Protein AF-A0AAV4MKC8-F1 (afdb_monomer)

Mean predicted aligned error: 5.26 Å

Nearest PDB structures (foldseek):
  7rkc-assembly1_A  TM=5.104E-01  e=4.242E-01  synthetic construct
  8x2k-assembly1_A  TM=6.282E-01  e=1.217E+00  Homo sapiens
  8u8f-assembly1_R  TM=6.224E-01  e=1.702E+00  Homo sapiens
  8tf5-assembly1_A  TM=6.211E-01  e=3.172E+00  Homo sapiens

Solvent-accessible surface area (backbone atoms only — not comparable to full-atom values): 10607 Å² total; per-residue (Å²): 131,66,69,85,80,56,76,52,89,86,64,87,67,53,71,76,67,74,25,55,77,66,55,34,60,55,47,77,79,53,90,41,72,47,47,63,61,29,48,72,23,37,52,55,32,56,50,45,70,69,46,46,77,82,71,48,60,62,89,76,43,98,54,64,62,51,45,57,28,45,50,45,23,61,41,34,32,23,49,22,40,22,53,22,55,48,47,50,46,34,66,80,38,68,69,52,31,52,51,32,50,34,43,20,52,48,11,48,44,38,22,57,38,36,38,42,47,51,50,50,52,62,50,33,66,58,45,58,71,69,59,36,52,50,53,52,52,53,49,52,53,44,41,57,53,19,46,58,44,35,61,71,39,92,45,74,65,51,35,54,56,36,47,43,65,59,51,52,51,50,52,49,44,54,54,38,40,76,38,88,85,24,48,56,64,80,65,64,61,57,68,66,74,77,112

Foldseek 3Di:
DDPLQPPDVPDDDFDDAADALVVLVVPCVDGGPLNVQLCVLVVQLVVLVVCLVVPFPCPPDPDNCLSVLVSLLRNQLSVLSNQLSSCLSHNVPDVVNLVSVLSNLVSNLSNLQSVLLSLLLVLQVQPDPVVSVVLSVVLVVLSVQLSVQLSPPPDPVSNVVSSVVSVVSSVVSVVCCVDPNSRPDPCVVVVVVVD

Radius of gyration: 20.28 Å; Cα contacts (8 Å, |Δi|>4): 197; chains: 1; bounding box: 47×36×57 Å

Sequence (195 aa):
MPKHLQFNPFVYTGYRPQMNSWECIMSLTYFHNETLNILTHGLPLLYAIWKLPGLLPWDEMPLPILPYFHAAATVCPWLGSSIYHLFMNHYSGVKTYERLLQWDVAGVWVTQSCGGFSSIFVGTMCLSWPLRYLLLLIYISFAAKALHAAVYAAGPWERRISFAAMFIMRLFILCLRYTPYGGGHPETRVYLQEI

Structure (mmCIF, N/CA/C/O backbone):
data_AF-A0AAV4MKC8-F1
#
_entry.id   AF-A0AAV4MKC8-F1
#
loop_
_atom_site.group_PDB
_atom_site.id
_atom_site.type_symbol
_atom_site.label_atom_id
_atom_site.label_alt_id
_atom_site.label_comp_id
_atom_site.label_asym_id
_atom_site.label_entity_id
_atom_site.label_seq_id
_atom_site.pdbx_PDB_ins_code
_atom_site.Cartn_x
_atom_site.Cartn_y
_atom_site.Cartn_z
_atom_site.occupancy
_atom_site.B_iso_or_equiv
_atom_site.auth_seq_id
_atom_site.auth_comp_id
_atom_site.auth_asym_id
_atom_site.auth_atom_id
_atom_site.pdbx_PDB_model_num
ATOM 1 N N . MET A 1 1 ? -18.311 5.905 21.143 1.00 87.50 1 MET A N 1
ATOM 2 C CA . MET A 1 1 ? -17.007 5.525 20.556 1.00 87.50 1 MET A CA 1
ATOM 3 C C . MET A 1 1 ? -16.039 6.698 20.591 1.00 87.50 1 MET A C 1
ATOM 5 O O . MET A 1 1 ? -16.503 7.833 20.526 1.00 87.50 1 MET A O 1
ATOM 9 N N . PRO A 1 2 ? -14.720 6.468 20.697 1.00 92.12 2 PRO A N 1
ATOM 10 C CA . PRO A 1 2 ? -13.713 7.515 20.515 1.00 92.12 2 PRO A CA 1
ATOM 11 C C . PRO A 1 2 ? -13.803 8.174 19.129 1.00 92.12 2 PRO A C 1
ATOM 13 O O . PRO A 1 2 ? -14.102 7.502 18.142 1.00 92.12 2 PRO A O 1
ATOM 16 N N . LYS A 1 3 ? -13.534 9.486 19.033 1.00 92.62 3 LYS A N 1
ATOM 17 C CA . LYS A 1 3 ? -13.634 10.239 17.763 1.00 92.62 3 LYS A CA 1
ATOM 18 C C . LYS A 1 3 ? -12.678 9.724 16.679 1.00 92.62 3 LYS A C 1
ATOM 20 O O . LYS A 1 3 ? -13.068 9.655 15.525 1.00 92.62 3 LYS A O 1
ATOM 25 N N . HIS A 1 4 ? -11.466 9.308 17.051 1.00 92.12 4 HIS A N 1
ATOM 26 C CA . HIS A 1 4 ? -10.458 8.821 16.099 1.00 92.12 4 HIS A CA 1
ATOM 27 C C . HIS A 1 4 ? -10.838 7.497 15.411 1.00 92.12 4 HIS A C 1
ATOM 29 O O . HIS A 1 4 ? -10.321 7.210 14.340 1.00 92.12 4 HIS A O 1
ATOM 35 N N . LEU A 1 5 ? -11.760 6.715 15.990 1.00 94.62 5 LEU A N 1
ATOM 36 C CA . LEU A 1 5 ? -12.299 5.507 15.354 1.00 94.62 5 LEU A CA 1
ATOM 37 C C . LEU A 1 5 ? -13.485 5.795 14.426 1.00 94.62 5 LEU A C 1
ATOM 39 O O . LEU A 1 5 ? -13.846 4.944 13.625 1.00 94.62 5 LEU A O 1
ATOM 43 N N . GLN A 1 6 ? -14.084 6.984 14.515 1.00 93.75 6 GLN A N 1
ATOM 44 C CA . GLN A 1 6 ? -15.233 7.415 13.710 1.00 93.75 6 GLN A CA 1
ATOM 45 C C . GLN A 1 6 ? -14.771 8.294 12.541 1.00 93.75 6 GLN A C 1
ATOM 47 O O . GLN A 1 6 ? -15.288 9.386 12.316 1.00 93.75 6 GLN A O 1
ATOM 52 N N . PHE A 1 7 ? -13.745 7.844 11.816 1.00 89.69 7 PHE A N 1
ATOM 53 C CA . PHE A 1 7 ? -13.178 8.592 10.689 1.00 89.69 7 PHE A CA 1
ATOM 54 C C . PHE A 1 7 ? -14.115 8.633 9.469 1.00 89.69 7 PHE A C 1
ATOM 56 O O . PHE A 1 7 ? -13.993 9.531 8.638 1.00 89.69 7 PHE A O 1
ATOM 63 N N . ASN A 1 8 ? -15.043 7.677 9.350 1.00 92.00 8 ASN A N 1
ATOM 64 C CA . ASN A 1 8 ? -16.049 7.643 8.294 1.00 92.00 8 ASN A CA 1
ATOM 65 C C . ASN A 1 8 ? -17.417 8.104 8.840 1.00 92.00 8 ASN A C 1
ATOM 67 O O . ASN A 1 8 ? -18.028 7.364 9.616 1.00 92.00 8 ASN A O 1
ATOM 71 N N . PRO A 1 9 ? -17.942 9.273 8.418 1.00 91.75 9 PRO A N 1
ATOM 72 C CA . PRO A 1 9 ? -19.210 9.805 8.925 1.00 91.75 9 PRO A CA 1
ATOM 73 C C . PRO A 1 9 ? -20.440 8.990 8.497 1.00 91.75 9 PRO A C 1
ATOM 75 O O . PRO A 1 9 ? -21.522 9.193 9.041 1.00 91.75 9 PRO A O 1
ATOM 78 N N . PHE A 1 10 ? -20.290 8.078 7.532 1.00 94.88 10 PHE A N 1
ATOM 79 C CA . PHE A 1 10 ? -21.373 7.237 7.019 1.00 94.88 10 PHE A CA 1
ATOM 80 C C . PHE A 1 10 ? -21.510 5.900 7.765 1.00 94.88 10 PHE A C 1
ATOM 82 O O . PHE A 1 10 ? -22.428 5.133 7.484 1.00 94.88 10 PHE A O 1
ATOM 89 N N . VAL A 1 11 ? -20.613 5.600 8.712 1.00 94.81 11 VAL A N 1
ATOM 90 C CA . VAL A 1 11 ? -20.699 4.401 9.556 1.00 94.81 11 VAL A CA 1
ATOM 91 C C . VAL A 1 11 ? -21.297 4.793 10.903 1.00 94.81 11 VAL A C 1
ATOM 93 O O . VAL A 1 11 ? -20.643 5.435 11.726 1.00 94.81 11 VAL A O 1
ATOM 96 N N . TYR A 1 12 ? -22.547 4.392 11.133 1.00 94.31 12 TYR A N 1
ATOM 97 C CA . TYR A 1 12 ? -23.313 4.796 12.317 1.00 94.31 12 TYR A CA 1
ATOM 98 C C . TYR A 1 12 ? -23.213 3.809 13.490 1.00 94.31 12 TYR A C 1
ATOM 100 O O . TYR A 1 12 ? -23.312 4.214 14.646 1.00 94.31 12 TYR A O 1
ATOM 108 N N . THR A 1 13 ? -23.027 2.513 13.221 1.00 95.50 13 THR A N 1
ATOM 109 C CA . THR A 1 13 ? -23.092 1.434 14.225 1.00 95.50 13 THR A CA 1
ATOM 110 C C . THR A 1 13 ? -22.092 0.310 13.916 1.00 95.50 13 THR A C 1
ATOM 112 O O . THR A 1 13 ? -21.338 0.383 12.948 1.00 95.50 13 THR A O 1
ATOM 115 N N . GLY A 1 14 ? -22.042 -0.723 14.767 1.00 95.75 14 GLY A N 1
ATOM 116 C CA . GLY A 1 14 ? -21.198 -1.907 14.548 1.00 95.75 14 GLY A CA 1
ATOM 117 C C . GLY A 1 14 ? -19.721 -1.724 14.903 1.00 95.75 14 GLY A C 1
ATOM 118 O O . GLY A 1 14 ? -18.916 -2.610 14.630 1.00 95.75 14 GLY A O 1
ATOM 119 N N . TYR A 1 15 ? -19.352 -0.593 15.509 1.00 97.25 15 TYR A N 1
ATOM 120 C CA . TYR A 1 15 ? -17.994 -0.353 15.985 1.00 97.25 15 TYR A CA 1
ATOM 121 C C . TYR A 1 15 ? -17.609 -1.308 17.119 1.00 97.25 15 TYR A C 1
ATOM 123 O O . TYR A 1 15 ? -18.397 -1.553 18.035 1.00 97.25 15 TYR A O 1
ATOM 131 N N . ARG A 1 16 ? -16.349 -1.752 17.125 1.00 96.75 16 ARG A N 1
ATOM 132 C CA . ARG A 1 16 ? -15.772 -2.477 18.266 1.00 96.75 16 ARG A CA 1
ATOM 133 C C . ARG A 1 16 ? -15.427 -1.525 19.420 1.00 96.75 16 ARG A C 1
ATOM 135 O O . ARG A 1 16 ? -14.880 -0.449 19.158 1.00 96.75 16 ARG A O 1
ATOM 142 N N . PRO A 1 17 ? -15.708 -1.894 20.686 1.00 95.62 17 PRO A N 1
ATOM 143 C CA . PRO A 1 17 ? -15.267 -1.124 21.847 1.00 95.62 17 PRO A CA 1
ATOM 144 C C . PRO A 1 17 ? -13.738 -1.062 21.924 1.00 95.62 17 PRO A C 1
ATOM 146 O O . PRO A 1 17 ? -13.031 -1.712 21.155 1.00 95.62 17 PRO A O 1
ATOM 149 N N . GLN A 1 18 ? -13.215 -0.264 22.853 1.00 96.94 18 GLN A N 1
ATOM 150 C CA . GLN A 1 18 ? -11.787 -0.308 23.157 1.00 96.94 18 GLN A CA 1
ATOM 151 C C . GLN A 1 18 ? -11.437 -1.683 23.728 1.00 96.94 18 GLN A C 1
ATOM 153 O O . GLN A 1 18 ? -12.111 -2.143 24.645 1.00 96.94 18 GLN A O 1
ATOM 158 N N . MET A 1 19 ? -10.419 -2.322 23.160 1.00 97.31 19 MET A N 1
ATOM 159 C CA . MET A 1 19 ? -10.085 -3.722 23.424 1.00 97.31 19 MET A CA 1
ATOM 160 C C . MET A 1 19 ? -8.608 -3.892 23.748 1.00 97.31 19 MET A C 1
ATOM 162 O O . MET A 1 19 ? -7.768 -3.099 23.320 1.00 97.31 19 MET A O 1
ATOM 166 N N . ASN A 1 20 ? -8.271 -4.930 24.501 1.00 98.12 20 ASN A N 1
ATOM 167 C CA . ASN A 1 20 ? -6.898 -5.411 24.599 1.00 98.12 20 ASN A CA 1
ATOM 168 C C . ASN A 1 20 ? -6.519 -6.258 23.374 1.00 98.12 20 ASN A C 1
ATOM 170 O O . ASN A 1 20 ? -7.355 -6.597 22.539 1.00 98.12 20 ASN A O 1
ATOM 174 N N . SER A 1 21 ? -5.237 -6.601 23.250 1.00 97.81 21 SER A N 1
ATOM 175 C CA . SER A 1 21 ? -4.732 -7.346 22.090 1.00 97.81 21 SER A CA 1
ATOM 176 C C . SER A 1 21 ? -5.419 -8.705 21.898 1.00 97.81 21 SER A C 1
ATOM 178 O O . SER A 1 21 ? -5.675 -9.101 20.763 1.00 97.81 21 SER A O 1
ATOM 180 N N . TRP A 1 22 ? -5.758 -9.404 22.985 1.00 98.31 22 TRP A N 1
ATOM 181 C CA . TRP A 1 22 ? -6.456 -10.687 22.909 1.00 98.31 22 TRP A CA 1
ATOM 182 C C . TRP A 1 22 ? -7.901 -10.518 22.438 1.00 98.31 22 TRP A C 1
ATOM 184 O O . TRP A 1 22 ? -8.348 -11.227 21.544 1.00 98.31 22 TRP A O 1
ATOM 194 N N . GLU A 1 23 ? -8.614 -9.530 22.971 1.00 98.44 23 GLU A N 1
ATOM 195 C CA . GLU A 1 23 ? -9.972 -9.192 22.540 1.00 98.44 23 GLU A CA 1
ATOM 196 C C . GLU A 1 23 ? -10.019 -8.770 21.064 1.00 98.44 23 GLU A C 1
ATOM 198 O O . GLU A 1 23 ? -10.938 -9.161 20.345 1.00 98.44 23 GLU A O 1
ATOM 203 N N . CYS A 1 24 ? -9.002 -8.051 20.573 1.00 98.25 24 CYS A N 1
ATOM 204 C CA . CYS A 1 24 ? -8.869 -7.750 19.147 1.00 98.25 24 CYS A CA 1
ATOM 205 C C . CYS A 1 24 ? -8.778 -9.032 18.307 1.00 98.25 24 CYS A C 1
ATOM 207 O O . CYS A 1 24 ? -9.470 -9.144 17.300 1.00 98.25 24 CYS A O 1
ATOM 209 N N . ILE A 1 25 ? -7.990 -10.025 18.726 1.00 98.19 25 ILE A N 1
ATOM 210 C CA . ILE A 1 25 ? -7.908 -11.321 18.031 1.00 98.19 25 ILE A CA 1
ATOM 211 C C . ILE A 1 25 ? -9.249 -12.060 18.107 1.00 98.19 25 ILE A C 1
ATOM 213 O O . ILE A 1 25 ? -9.746 -12.545 17.092 1.00 98.19 25 ILE A O 1
ATOM 217 N N . MET A 1 26 ? -9.883 -12.086 19.281 1.00 98.25 26 MET A N 1
ATOM 218 C CA . MET A 1 26 ? -11.203 -12.695 19.459 1.00 98.25 26 MET A CA 1
ATOM 219 C C . MET A 1 26 ? -12.280 -12.020 18.604 1.00 98.25 26 MET A C 1
ATOM 221 O O . MET A 1 26 ? -13.267 -12.670 18.257 1.00 98.25 26 MET A O 1
ATOM 225 N N . SER A 1 27 ? -12.086 -10.761 18.192 1.00 98.06 27 SER A N 1
ATOM 226 C CA . SER A 1 27 ? -13.024 -10.067 17.303 1.00 98.06 27 SER A CA 1
ATOM 227 C C . SER A 1 27 ? -13.191 -10.702 15.926 1.00 98.06 27 SER A C 1
ATOM 229 O O . SER A 1 27 ? -14.231 -10.518 15.305 1.00 98.06 27 SER A O 1
ATOM 231 N N . LEU A 1 28 ? -12.258 -11.562 15.508 1.00 97.75 28 LEU A N 1
ATOM 232 C CA . LEU A 1 28 ? -12.392 -12.383 14.301 1.00 97.75 28 LEU A CA 1
ATOM 233 C C . LEU A 1 28 ? -13.582 -13.360 14.351 1.00 97.75 28 LEU A C 1
ATOM 235 O O . LEU A 1 28 ? -13.984 -13.882 13.316 1.00 97.75 28 LEU A O 1
ATOM 239 N N . THR A 1 29 ? -14.135 -13.627 15.538 1.00 97.81 29 THR A N 1
ATOM 240 C CA . THR A 1 29 ? -15.212 -14.612 15.744 1.00 97.81 29 THR A CA 1
ATOM 241 C C . THR A 1 29 ? -16.625 -14.028 15.654 1.00 97.81 29 THR A C 1
ATOM 243 O O . THR A 1 29 ? -17.596 -14.780 15.721 1.00 97.81 29 THR A O 1
ATOM 246 N N . TYR A 1 30 ? -16.772 -12.708 15.489 1.00 97.44 30 TYR A N 1
ATOM 247 C CA . TYR A 1 30 ? -18.074 -12.047 15.366 1.00 97.44 30 TYR A CA 1
ATOM 248 C C . TYR A 1 30 ? -18.037 -10.885 14.360 1.00 97.44 30 TYR A C 1
ATOM 250 O O . TYR A 1 30 ? -16.979 -10.400 13.970 1.00 97.44 30 TYR A O 1
ATOM 258 N N . PHE A 1 31 ? -19.210 -10.418 13.925 1.00 98.19 31 PHE A N 1
ATOM 259 C CA . PHE A 1 31 ? -19.312 -9.351 12.925 1.00 98.19 31 PHE A CA 1
ATOM 260 C C . PHE A 1 31 ? -19.237 -7.947 13.532 1.00 98.19 31 PHE A C 1
ATOM 262 O O . PHE A 1 31 ? -19.879 -7.645 14.537 1.00 98.19 31 PHE A O 1
ATOM 269 N N . HIS A 1 32 ? -18.488 -7.065 12.875 1.00 97.81 32 HIS A N 1
ATOM 270 C CA . HIS A 1 32 ? -18.330 -5.656 13.217 1.00 97.81 32 HIS A CA 1
ATOM 271 C C . HIS A 1 32 ? -17.938 -4.835 11.974 1.00 97.81 32 HIS A C 1
ATOM 273 O O . HIS A 1 32 ? -17.681 -5.368 10.895 1.00 97.81 32 HIS A O 1
ATOM 279 N N . ASN A 1 33 ? -17.853 -3.514 12.123 1.00 97.19 33 ASN A N 1
ATOM 280 C CA . ASN A 1 33 ? -17.598 -2.558 11.038 1.00 97.19 33 ASN A CA 1
ATOM 281 C C . ASN A 1 33 ? -16.243 -2.735 10.312 1.00 97.19 33 ASN A C 1
ATOM 283 O O . ASN A 1 33 ? -16.055 -2.176 9.239 1.00 97.19 33 ASN A O 1
ATOM 287 N N . GLU A 1 34 ? -15.316 -3.501 10.891 1.00 98.00 34 GLU A N 1
ATOM 288 C CA . GLU A 1 34 ? -13.976 -3.771 10.342 1.00 98.00 34 GLU A CA 1
ATOM 289 C C . GLU A 1 34 ? -13.816 -5.221 9.853 1.00 98.00 34 GLU A C 1
ATOM 291 O O . GLU A 1 34 ? -12.756 -5.569 9.343 1.00 98.00 34 GLU A O 1
ATOM 296 N N . THR A 1 35 ? -14.835 -6.083 9.991 1.00 98.06 35 THR A N 1
ATOM 297 C CA . THR A 1 35 ? -14.722 -7.511 9.639 1.00 98.06 35 THR A CA 1
ATOM 298 C C . THR A 1 35 ? -14.312 -7.698 8.182 1.00 98.06 35 THR A C 1
ATOM 300 O O . THR A 1 35 ? -13.395 -8.462 7.895 1.00 98.06 35 THR A O 1
ATOM 303 N N . LEU A 1 36 ? -14.947 -6.966 7.260 1.00 97.94 36 LEU A N 1
ATOM 304 C CA . LEU A 1 36 ? -14.605 -7.062 5.843 1.00 97.94 36 LEU A CA 1
ATOM 305 C C . LEU A 1 36 ? -13.198 -6.543 5.561 1.00 97.94 36 LEU A C 1
ATOM 307 O O . LEU A 1 36 ? -12.471 -7.239 4.869 1.00 97.94 36 LEU A O 1
ATOM 311 N N . ASN A 1 37 ? -12.787 -5.413 6.146 1.00 97.94 37 ASN A N 1
ATOM 312 C CA . ASN A 1 37 ? -11.425 -4.900 5.971 1.00 97.94 37 ASN A CA 1
ATOM 313 C C . ASN A 1 37 ? -10.390 -5.944 6.426 1.00 97.94 37 ASN A C 1
ATOM 315 O O . ASN A 1 37 ? -9.465 -6.277 5.689 1.00 97.94 37 ASN A O 1
ATOM 319 N N . ILE A 1 38 ? -10.584 -6.554 7.599 1.00 98.38 38 ILE A N 1
ATOM 320 C CA . ILE A 1 38 ? -9.675 -7.598 8.089 1.00 98.38 38 ILE A CA 1
ATOM 321 C C . ILE A 1 38 ? -9.625 -8.789 7.122 1.00 98.38 38 ILE A C 1
ATOM 323 O O . ILE A 1 38 ? -8.538 -9.265 6.805 1.00 98.38 38 ILE A O 1
ATOM 327 N N . LEU A 1 39 ? -10.767 -9.264 6.618 1.00 97.94 39 LEU A N 1
ATOM 328 C CA . LEU A 1 39 ? -10.807 -10.413 5.708 1.00 97.94 39 LEU A CA 1
ATOM 329 C C . LEU A 1 39 ? -10.206 -10.100 4.332 1.00 97.94 39 LEU A C 1
ATOM 331 O O . LEU A 1 39 ? -9.419 -10.896 3.816 1.00 97.94 39 LEU A O 1
ATOM 335 N N . THR A 1 40 ? -10.537 -8.948 3.744 1.00 97.88 40 THR A N 1
ATOM 336 C CA . THR A 1 40 ? -10.060 -8.554 2.411 1.00 97.88 40 THR A CA 1
ATOM 337 C C . THR A 1 40 ? -8.567 -8.274 2.381 1.00 97.88 40 THR A C 1
ATOM 339 O O . THR A 1 40 ? -7.976 -8.358 1.312 1.00 97.88 40 THR A O 1
ATOM 342 N N . HIS A 1 41 ? -7.945 -7.970 3.522 1.00 97.62 41 HIS A N 1
ATOM 343 C CA . HIS A 1 41 ? -6.496 -7.797 3.617 1.00 97.62 41 HIS A CA 1
ATOM 344 C C . HIS A 1 41 ? -5.784 -9.054 4.141 1.00 97.62 41 HIS A C 1
ATOM 346 O O . HIS A 1 41 ? -4.733 -9.429 3.618 1.00 97.62 41 HIS A O 1
ATOM 352 N N . GLY A 1 42 ? -6.376 -9.760 5.106 1.00 97.88 42 GLY A N 1
ATOM 353 C CA . GLY A 1 42 ? -5.788 -10.941 5.733 1.00 97.88 42 GLY A CA 1
ATOM 354 C C . GLY A 1 42 ? -5.767 -12.175 4.832 1.00 97.88 42 GLY A C 1
ATOM 355 O O . GLY A 1 42 ? -4.763 -12.883 4.791 1.00 97.88 42 GLY A O 1
ATOM 356 N N . LEU A 1 43 ? -6.829 -12.438 4.062 1.00 97.50 43 LEU A N 1
ATOM 357 C CA . LEU A 1 43 ? -6.860 -13.607 3.172 1.00 97.50 43 LEU A CA 1
ATOM 358 C C . LEU A 1 43 ? -5.819 -13.507 2.040 1.00 97.50 43 LEU A C 1
ATOM 360 O O . LEU A 1 43 ? -5.074 -14.476 1.853 1.00 97.50 43 LEU A O 1
ATOM 364 N N . PRO A 1 44 ? -5.672 -12.366 1.329 1.00 96.38 44 PRO A N 1
ATOM 365 C CA . PRO A 1 44 ? -4.580 -12.198 0.372 1.00 96.38 44 PRO A CA 1
ATOM 366 C C . PRO A 1 44 ? -3.191 -12.308 1.000 1.00 96.38 44 PRO A C 1
ATOM 368 O O . PRO A 1 44 ? -2.306 -12.876 0.367 1.00 96.38 44 PRO A O 1
ATOM 371 N N . LEU A 1 45 ? -2.993 -11.830 2.237 1.00 97.81 45 LEU A N 1
ATOM 372 C CA . LEU A 1 45 ? -1.726 -11.996 2.956 1.00 97.81 45 LEU A CA 1
ATOM 373 C C . LEU A 1 45 ? -1.369 -13.477 3.127 1.00 97.81 45 LEU A C 1
ATOM 375 O O . LEU A 1 45 ? -0.264 -13.888 2.776 1.00 97.81 45 LEU A O 1
ATOM 379 N N . LEU A 1 46 ? -2.303 -14.278 3.648 1.00 97.50 46 LEU A N 1
ATOM 380 C CA 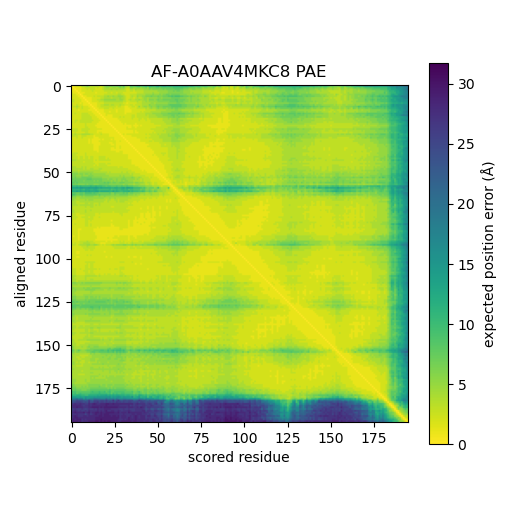. LEU A 1 46 ? -2.092 -15.712 3.862 1.00 97.50 46 LEU A CA 1
ATOM 381 C C . LEU A 1 46 ? -1.821 -16.436 2.541 1.00 97.50 46 LEU A C 1
ATOM 383 O O . LEU A 1 46 ? -0.893 -17.242 2.449 1.00 97.50 46 LEU A O 1
ATOM 387 N N . TYR A 1 47 ? -2.590 -16.107 1.501 1.00 97.00 47 TYR A N 1
ATOM 388 C CA . TYR A 1 47 ? -2.390 -16.658 0.166 1.00 97.00 47 TYR A CA 1
ATOM 389 C C . TYR A 1 47 ? -1.014 -16.291 -0.409 1.00 97.00 47 TYR A C 1
ATOM 391 O O . TYR A 1 47 ? -0.311 -17.162 -0.922 1.00 97.00 47 TYR A O 1
ATOM 399 N N . ALA A 1 48 ? -0.602 -15.027 -0.286 1.00 95.62 48 ALA A N 1
ATOM 400 C CA . ALA A 1 48 ? 0.694 -14.545 -0.747 1.00 95.62 48 ALA A CA 1
ATOM 401 C C . ALA A 1 48 ? 1.849 -15.256 -0.030 1.00 95.62 48 ALA A C 1
ATOM 403 O O . ALA A 1 48 ? 2.745 -15.763 -0.700 1.00 95.62 48 ALA A O 1
ATOM 404 N N . ILE A 1 49 ? 1.811 -15.364 1.303 1.00 95.94 49 ILE A N 1
ATOM 405 C CA . ILE A 1 49 ? 2.839 -16.074 2.084 1.00 95.94 49 ILE A CA 1
ATOM 406 C C . ILE A 1 49 ? 2.960 -17.535 1.633 1.00 95.94 49 ILE A C 1
ATOM 408 O O . ILE A 1 49 ? 4.069 -18.048 1.503 1.00 95.94 49 ILE A O 1
ATOM 412 N N . TRP A 1 50 ? 1.833 -18.198 1.361 1.00 96.75 50 TRP A N 1
ATOM 413 C CA . TRP A 1 50 ? 1.828 -19.592 0.928 1.00 96.75 50 TRP A CA 1
ATOM 414 C C . TRP A 1 50 ? 2.339 -19.788 -0.506 1.00 96.75 50 TRP A C 1
ATOM 416 O O . TRP A 1 50 ? 3.101 -20.719 -0.762 1.00 96.75 50 TRP A O 1
ATOM 426 N N . LYS A 1 51 ? 1.915 -18.945 -1.455 1.00 95.88 51 LYS A N 1
ATOM 427 C CA . LYS A 1 51 ? 2.191 -19.151 -2.887 1.00 95.88 51 LYS A CA 1
ATOM 428 C C . LYS A 1 51 ? 3.477 -18.508 -3.389 1.00 95.88 51 LYS A C 1
ATOM 430 O O . LYS A 1 51 ? 4.123 -19.095 -4.253 1.00 95.88 51 LYS A O 1
ATOM 435 N N . LEU A 1 52 ? 3.860 -17.334 -2.884 1.00 94.12 52 LEU A N 1
ATOM 436 C CA . LEU A 1 52 ? 4.989 -16.566 -3.426 1.00 94.12 52 LEU A CA 1
ATOM 437 C C . LEU A 1 52 ? 6.314 -17.341 -3.505 1.00 94.12 52 LEU A C 1
ATOM 439 O O . LEU A 1 52 ? 6.974 -17.213 -4.536 1.00 94.12 52 LEU A O 1
ATOM 443 N N . PRO A 1 53 ? 6.710 -18.163 -2.508 1.00 93.06 53 PRO A N 1
ATOM 444 C CA . PRO A 1 53 ? 7.972 -18.898 -2.576 1.00 93.06 53 PRO A CA 1
ATOM 445 C C . PRO A 1 53 ? 8.088 -19.813 -3.798 1.00 93.06 53 PRO A C 1
ATOM 447 O O . PRO A 1 53 ? 9.176 -19.942 -4.341 1.00 93.06 53 PRO A O 1
ATOM 450 N N . GLY A 1 54 ? 6.982 -20.410 -4.254 1.00 93.88 54 GLY A N 1
ATOM 451 C CA . GLY A 1 54 ? 6.971 -21.290 -5.426 1.00 93.88 54 GLY A CA 1
ATOM 452 C C . GLY A 1 54 ? 6.707 -20.583 -6.759 1.00 93.88 54 GLY A C 1
ATOM 453 O O . GLY A 1 54 ? 6.793 -21.226 -7.798 1.00 93.88 54 GLY A O 1
ATOM 454 N N . LEU A 1 55 ? 6.344 -19.296 -6.743 1.00 92.25 55 LEU A N 1
ATOM 455 C CA . LEU A 1 55 ? 6.029 -18.525 -7.954 1.00 92.25 55 LEU A CA 1
ATOM 456 C C . LEU A 1 55 ? 7.184 -17.638 -8.421 1.00 92.25 55 LEU A C 1
ATOM 458 O O . LEU A 1 55 ? 7.215 -17.249 -9.587 1.00 92.25 55 LEU A O 1
ATOM 462 N N . LEU A 1 56 ? 8.091 -17.262 -7.518 1.00 92.12 56 LEU A N 1
ATOM 463 C CA . LEU A 1 56 ? 9.157 -16.321 -7.833 1.00 92.12 56 LEU A CA 1
ATOM 464 C C . LEU A 1 56 ? 10.426 -17.031 -8.329 1.00 92.12 56 LEU A C 1
ATOM 466 O O . LEU A 1 56 ? 10.872 -17.987 -7.698 1.00 92.12 56 LEU A O 1
ATOM 470 N N . PRO A 1 57 ? 11.049 -16.535 -9.414 1.00 91.94 57 PRO A N 1
ATOM 471 C CA . PRO A 1 57 ? 12.317 -17.054 -9.920 1.00 91.94 57 PRO A CA 1
ATOM 472 C C . PRO A 1 57 ? 13.486 -16.531 -9.067 1.00 91.94 57 PRO A C 1
ATOM 474 O O . PRO A 1 57 ? 14.165 -15.579 -9.447 1.00 91.94 57 PRO A O 1
ATOM 477 N N . TRP A 1 58 ? 13.689 -17.099 -7.876 1.00 91.75 58 TRP A N 1
ATOM 478 C CA . TRP A 1 58 ? 14.661 -16.597 -6.889 1.00 91.75 58 TRP A CA 1
ATOM 479 C C . TRP A 1 58 ? 16.099 -16.544 -7.417 1.00 91.75 58 TRP A C 1
ATOM 481 O O . TRP A 1 58 ? 16.776 -15.535 -7.220 1.00 91.75 58 TRP A O 1
ATOM 491 N N . ASP A 1 59 ? 16.520 -17.584 -8.138 1.00 91.94 59 ASP A N 1
ATOM 492 C CA . ASP A 1 59 ? 17.911 -17.766 -8.575 1.00 91.94 59 ASP A CA 1
ATOM 493 C C . ASP A 1 59 ? 18.134 -17.484 -10.072 1.00 91.94 59 ASP A C 1
ATOM 495 O O . ASP A 1 59 ? 19.265 -17.494 -10.553 1.00 91.94 59 ASP A O 1
ATOM 499 N N . GLU A 1 60 ? 17.069 -17.204 -10.826 1.00 88.50 60 GLU A N 1
ATOM 500 C CA . GLU A 1 60 ? 17.119 -17.089 -12.294 1.00 88.50 60 GLU A CA 1
ATOM 501 C C . GLU A 1 60 ? 17.115 -15.631 -12.789 1.00 88.50 60 GLU A C 1
ATOM 503 O O . GLU A 1 60 ? 17.191 -15.362 -13.990 1.00 88.50 60 GLU A O 1
ATOM 508 N N . MET A 1 61 ? 17.024 -14.654 -11.880 1.00 85.00 61 MET A N 1
ATOM 509 C CA . MET A 1 61 ? 16.897 -13.245 -12.256 1.00 85.00 61 MET A CA 1
ATOM 510 C C . MET A 1 61 ? 18.253 -12.572 -12.518 1.00 85.00 61 MET A C 1
ATOM 512 O O . MET A 1 61 ? 19.141 -12.634 -11.668 1.00 85.00 61 MET A O 1
ATOM 516 N N . PRO A 1 62 ? 18.390 -11.778 -13.605 1.00 81.44 62 PRO A N 1
ATOM 517 C CA . PRO A 1 62 ? 19.609 -11.008 -13.887 1.00 81.44 62 PRO A CA 1
ATOM 518 C C . PRO A 1 62 ? 20.007 -10.040 -12.767 1.00 81.44 62 PRO A C 1
ATOM 520 O O . PRO A 1 62 ? 21.176 -9.692 -12.620 1.00 81.44 62 PRO A O 1
ATOM 523 N N . LEU A 1 63 ? 19.020 -9.574 -11.996 1.00 85.00 63 LEU A N 1
ATOM 524 C CA . LEU A 1 63 ? 19.221 -8.783 -10.792 1.00 85.00 63 LEU A CA 1
ATOM 525 C C . LEU A 1 63 ? 18.627 -9.557 -9.597 1.00 85.00 63 LEU A C 1
ATOM 527 O O . LEU A 1 63 ? 17.407 -9.511 -9.409 1.00 85.00 63 LEU A O 1
ATOM 531 N N . PRO A 1 64 ? 19.463 -10.224 -8.772 1.00 90.69 64 PRO A N 1
ATOM 532 C CA . PRO A 1 64 ? 19.007 -11.128 -7.707 1.00 90.69 64 PRO A CA 1
ATOM 533 C C . PRO A 1 64 ? 18.118 -10.488 -6.633 1.00 90.69 64 PRO A C 1
ATOM 535 O O . PRO A 1 64 ? 17.413 -11.185 -5.916 1.00 90.69 64 PRO A O 1
ATOM 538 N N . ILE A 1 65 ? 18.116 -9.156 -6.508 1.00 90.88 65 ILE A N 1
ATOM 539 C CA . ILE A 1 65 ? 17.263 -8.450 -5.540 1.00 90.88 65 ILE A CA 1
ATOM 540 C C . ILE A 1 65 ? 15.794 -8.316 -6.000 1.00 90.88 65 ILE A C 1
ATOM 542 O O . ILE A 1 65 ? 14.914 -8.055 -5.179 1.00 90.88 65 ILE A O 1
ATOM 546 N N . LEU A 1 66 ? 15.492 -8.500 -7.293 1.00 91.12 66 LEU A N 1
ATOM 547 C CA . LEU A 1 66 ? 14.142 -8.282 -7.838 1.00 91.12 66 LEU A CA 1
ATOM 548 C C . LEU A 1 66 ? 13.070 -9.229 -7.268 1.00 91.12 66 LEU A C 1
ATOM 550 O O . LEU A 1 66 ? 12.000 -8.723 -6.920 1.00 91.12 66 LEU A O 1
ATOM 554 N N . PRO A 1 67 ? 13.310 -10.549 -7.109 1.00 93.31 67 PRO A N 1
ATOM 555 C CA . PRO A 1 67 ? 12.359 -11.440 -6.441 1.00 93.31 67 PRO A CA 1
ATOM 556 C C . PRO A 1 67 ? 12.008 -10.970 -5.026 1.00 93.31 67 PRO A C 1
ATOM 558 O O . PRO A 1 67 ? 10.834 -10.920 -4.665 1.00 93.31 67 PRO A O 1
ATOM 561 N N . TYR A 1 68 ? 12.997 -10.517 -4.248 1.00 94.31 68 TYR A N 1
ATOM 562 C CA . TYR A 1 68 ? 12.773 -9.985 -2.900 1.00 94.31 68 TYR A CA 1
ATOM 563 C C . TYR A 1 68 ? 11.954 -8.694 -2.912 1.00 94.31 68 TYR A C 1
ATOM 565 O O . TYR A 1 68 ? 11.050 -8.528 -2.094 1.00 94.31 68 TYR A O 1
ATOM 573 N N . PHE A 1 69 ? 12.218 -7.791 -3.860 1.00 94.81 69 PHE A N 1
ATOM 574 C CA . PHE A 1 69 ? 11.400 -6.592 -4.046 1.00 94.81 69 PHE A CA 1
ATOM 575 C C . PHE A 1 69 ? 9.959 -6.935 -4.418 1.00 94.81 69 PHE A C 1
ATOM 577 O O . PHE A 1 69 ? 9.042 -6.310 -3.888 1.00 94.81 69 PHE A O 1
ATOM 584 N N . HIS A 1 70 ? 9.738 -7.930 -5.276 1.00 93.88 70 HIS A N 1
ATOM 585 C CA . HIS A 1 70 ? 8.394 -8.373 -5.633 1.00 93.88 70 HIS A CA 1
ATOM 586 C C . HIS A 1 70 ? 7.672 -9.031 -4.449 1.00 93.88 70 HIS A C 1
ATOM 588 O O . HIS A 1 70 ? 6.505 -8.730 -4.191 1.00 93.88 70 HIS A O 1
ATOM 594 N N . ALA A 1 71 ? 8.372 -9.873 -3.687 1.00 95.69 71 ALA A N 1
ATOM 595 C CA . ALA A 1 71 ? 7.840 -10.491 -2.479 1.00 95.69 71 ALA A CA 1
ATOM 596 C C . ALA A 1 71 ? 7.441 -9.432 -1.440 1.00 95.69 71 ALA A C 1
ATOM 598 O O . ALA A 1 71 ? 6.306 -9.436 -0.966 1.00 95.69 71 ALA A O 1
ATOM 599 N N . ALA A 1 72 ? 8.324 -8.471 -1.151 1.00 96.69 72 ALA A N 1
ATOM 600 C CA . ALA A 1 72 ? 8.041 -7.366 -0.237 1.00 96.69 72 ALA A CA 1
ATOM 601 C C . ALA A 1 72 ? 6.868 -6.506 -0.730 1.00 96.69 72 ALA A C 1
ATOM 603 O O . ALA A 1 72 ? 5.939 -6.227 0.027 1.00 96.69 72 ALA A O 1
ATOM 604 N N . ALA A 1 73 ? 6.866 -6.143 -2.017 1.00 96.44 73 ALA A N 1
ATOM 605 C CA . ALA A 1 73 ? 5.792 -5.369 -2.631 1.00 96.44 73 ALA A CA 1
ATOM 606 C C . ALA A 1 73 ? 4.436 -6.079 -2.575 1.00 96.44 73 ALA A C 1
ATOM 608 O O . ALA A 1 73 ? 3.406 -5.409 -2.541 1.00 96.44 73 ALA A O 1
ATOM 609 N N . THR A 1 74 ? 4.435 -7.409 -2.560 1.00 96.12 74 THR A N 1
ATOM 610 C CA . THR A 1 74 ? 3.213 -8.198 -2.441 1.00 96.12 74 THR A CA 1
ATOM 611 C C . THR A 1 74 ? 2.787 -8.334 -0.985 1.00 96.12 74 THR A C 1
ATOM 613 O O . THR A 1 74 ? 1.624 -8.118 -0.699 1.00 96.12 74 THR A O 1
ATOM 616 N N . VAL A 1 75 ? 3.685 -8.647 -0.046 1.00 97.56 75 VAL A N 1
ATOM 617 C CA . VAL A 1 75 ? 3.328 -8.993 1.347 1.00 97.56 75 VAL A CA 1
ATOM 618 C C . VAL A 1 75 ? 3.060 -7.770 2.231 1.00 97.56 75 VAL A C 1
ATOM 620 O O . VAL A 1 75 ? 2.082 -7.750 2.979 1.00 97.56 75 VAL A O 1
ATOM 623 N N . CYS A 1 76 ? 3.909 -6.743 2.162 1.00 97.88 76 CYS A N 1
ATOM 624 C CA . CYS A 1 76 ? 3.858 -5.593 3.066 1.00 97.88 76 CYS A CA 1
ATOM 625 C C . CYS A 1 76 ? 2.529 -4.809 3.101 1.00 97.88 76 CYS A C 1
ATOM 627 O O . CYS A 1 76 ? 2.125 -4.460 4.214 1.00 97.88 76 CYS A O 1
ATOM 629 N N . PRO A 1 77 ? 1.824 -4.524 1.983 1.00 97.44 77 PRO A N 1
ATOM 630 C CA . PRO A 1 77 ? 0.561 -3.780 2.045 1.00 97.44 77 PRO A CA 1
ATOM 631 C C . PRO A 1 77 ? -0.518 -4.571 2.791 1.00 97.44 77 PRO A C 1
ATOM 633 O O . PRO A 1 77 ? -1.237 -4.017 3.618 1.00 97.44 77 PRO A O 1
ATOM 636 N N . TRP A 1 78 ? -0.598 -5.883 2.555 1.00 98.06 78 TRP A N 1
ATOM 637 C CA . TRP A 1 78 ? -1.584 -6.742 3.202 1.00 98.06 78 TRP A CA 1
ATOM 638 C C . TRP A 1 78 ? -1.276 -6.924 4.683 1.00 98.06 78 TRP A C 1
ATOM 640 O O . TRP A 1 78 ? -2.189 -6.886 5.505 1.00 98.06 78 TRP A O 1
ATOM 650 N N . LEU A 1 79 ? 0.003 -7.082 5.035 1.00 98.31 79 LEU A N 1
ATOM 651 C CA . LEU A 1 79 ? 0.446 -7.208 6.421 1.00 98.31 79 LEU A CA 1
ATOM 652 C C . LEU A 1 79 ? 0.127 -5.950 7.232 1.00 98.31 79 LEU A C 1
ATOM 654 O O . LEU A 1 79 ? -0.506 -6.050 8.282 1.00 98.31 79 LEU A O 1
ATOM 658 N N . GLY A 1 80 ? 0.535 -4.778 6.735 1.00 97.75 80 GLY A N 1
ATOM 659 C CA . GLY A 1 80 ? 0.293 -3.500 7.406 1.00 97.75 80 GLY A CA 1
ATOM 660 C C . GLY A 1 80 ? -1.197 -3.251 7.626 1.00 97.75 80 GLY A C 1
ATOM 661 O O . GLY A 1 80 ? -1.617 -2.986 8.753 1.00 97.75 80 GLY A O 1
ATOM 662 N N . SER A 1 81 ? -1.999 -3.446 6.578 1.00 98.00 81 SER A N 1
ATOM 663 C CA . SER A 1 81 ? -3.446 -3.242 6.628 1.00 98.00 81 SER A CA 1
ATOM 664 C C . SER A 1 81 ? -4.156 -4.233 7.555 1.00 98.00 81 SER A C 1
ATOM 666 O O . SER A 1 81 ? -4.987 -3.835 8.372 1.00 98.00 81 SER A O 1
ATOM 668 N N . SER A 1 82 ? -3.773 -5.516 7.524 1.00 98.12 82 SER A N 1
ATOM 669 C CA . SER A 1 82 ? -4.348 -6.540 8.410 1.00 98.12 82 SER A CA 1
ATOM 670 C C . SER A 1 82 ? -4.082 -6.230 9.883 1.00 98.12 82 SER A C 1
ATOM 672 O O . SER A 1 82 ? -4.990 -6.319 10.706 1.00 98.12 82 SER A O 1
ATOM 674 N N . ILE A 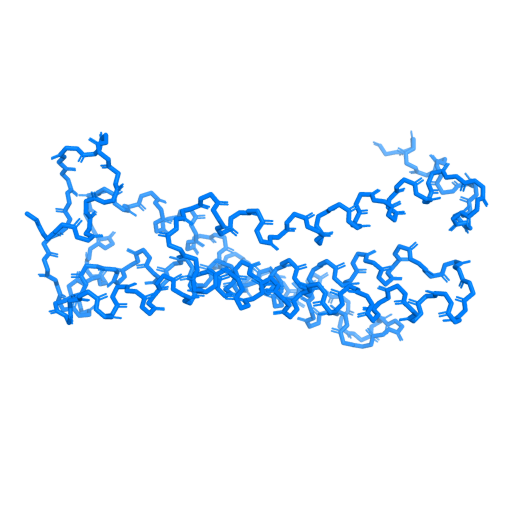1 83 ? -2.851 -5.828 10.222 1.00 98.31 83 ILE A N 1
ATOM 675 C CA . ILE A 1 83 ? -2.482 -5.447 11.592 1.00 98.31 83 ILE A CA 1
ATOM 676 C C . ILE A 1 83 ? -3.238 -4.181 12.011 1.00 98.31 83 ILE A C 1
ATOM 678 O O . ILE A 1 83 ? -3.796 -4.139 13.108 1.00 98.31 83 ILE A O 1
ATOM 682 N N . TYR A 1 84 ? -3.295 -3.161 11.151 1.00 98.44 84 TYR A N 1
ATOM 683 C CA . TYR A 1 84 ? -4.029 -1.932 11.440 1.00 98.44 84 TYR A CA 1
ATOM 684 C C . TYR A 1 84 ? -5.504 -2.215 11.718 1.00 98.44 84 TYR A C 1
ATOM 686 O O . TYR A 1 84 ? -5.973 -1.935 12.820 1.00 98.44 84 TYR A O 1
ATOM 694 N N . HIS A 1 85 ? -6.221 -2.835 10.781 1.00 98.25 85 HIS A N 1
ATOM 695 C CA . HIS A 1 85 ? -7.649 -3.088 10.950 1.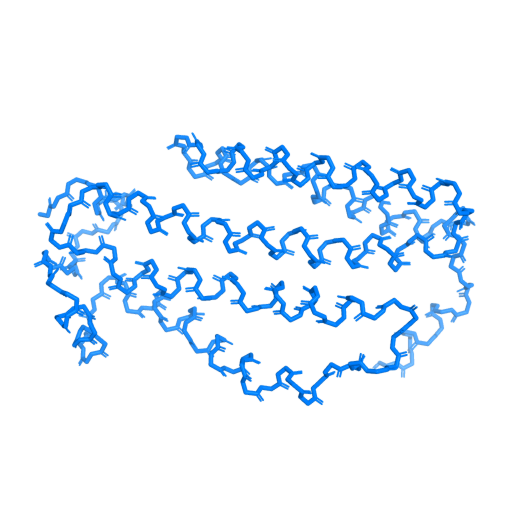00 98.25 85 HIS A CA 1
ATOM 696 C C . HIS A 1 85 ? -7.942 -4.047 12.100 1.00 98.25 85 HIS A C 1
ATOM 698 O O . HIS A 1 85 ? -8.962 -3.888 12.762 1.00 98.25 85 HIS A O 1
ATOM 704 N N . LEU A 1 86 ? -7.059 -4.996 12.418 1.00 98.44 86 LEU A N 1
ATOM 705 C CA . LEU A 1 86 ? -7.266 -5.880 13.563 1.00 98.44 86 LEU A CA 1
ATOM 706 C C . LEU A 1 86 ? -7.126 -5.136 14.899 1.00 98.44 86 LEU A C 1
ATOM 708 O O . LEU A 1 86 ? -7.968 -5.325 15.775 1.00 98.44 86 LEU A O 1
ATOM 712 N N . PHE A 1 87 ? -6.121 -4.265 15.042 1.00 98.44 87 PHE A N 1
ATOM 713 C CA . PHE A 1 87 ? -5.740 -3.662 16.327 1.00 98.44 87 PHE A CA 1
ATOM 714 C C . PHE A 1 87 ? -6.081 -2.171 16.485 1.00 98.44 87 PHE A C 1
ATOM 716 O O . PHE A 1 87 ? -5.813 -1.599 17.541 1.00 98.44 87 PHE A O 1
ATOM 723 N N . MET A 1 88 ? -6.684 -1.512 15.493 1.00 97.69 88 MET A N 1
ATOM 724 C CA . MET A 1 88 ? -6.952 -0.063 15.527 1.00 97.69 88 MET A CA 1
ATOM 725 C C . MET A 1 88 ? -7.785 0.406 16.731 1.00 97.69 88 MET A C 1
ATOM 727 O O . MET A 1 88 ? -7.652 1.554 17.145 1.00 97.69 88 MET A O 1
ATOM 731 N N . ASN A 1 89 ? -8.619 -0.459 17.318 1.00 97.62 89 ASN A N 1
ATOM 732 C CA . ASN A 1 89 ? -9.436 -0.171 18.501 1.00 97.62 89 ASN A CA 1
ATOM 733 C C . ASN A 1 89 ? -8.743 -0.518 19.836 1.00 97.62 89 ASN A C 1
ATOM 735 O O . ASN A 1 89 ? -9.421 -0.610 20.860 1.00 97.62 89 ASN A O 1
ATOM 739 N N . HIS A 1 90 ? -7.421 -0.715 19.850 1.00 98.06 90 HIS A N 1
ATOM 740 C CA . HIS A 1 90 ? -6.686 -1.046 21.071 1.00 98.06 90 HIS A CA 1
ATOM 741 C C . HIS A 1 90 ? -6.828 0.047 22.148 1.00 98.06 90 HIS A C 1
ATOM 743 O O . HIS A 1 90 ? -6.702 1.236 21.849 1.00 98.06 90 HIS A O 1
ATOM 749 N N . TYR A 1 91 ? -6.989 -0.341 23.420 1.00 96.88 91 TYR A N 1
ATOM 750 C CA . TYR A 1 91 ? -7.203 0.583 24.551 1.00 96.88 91 TYR A CA 1
ATOM 751 C C . TYR A 1 91 ? -6.055 1.578 24.795 1.00 96.88 91 TYR A C 1
ATOM 753 O O . TYR A 1 91 ? -6.206 2.536 25.550 1.00 96.88 91 TYR A O 1
ATOM 761 N N . SER A 1 92 ? -4.897 1.374 24.161 1.00 96.50 92 SER A N 1
ATOM 762 C CA . SER A 1 92 ? -3.755 2.303 24.205 1.00 96.50 92 SER A CA 1
ATOM 763 C C . SER A 1 92 ? -4.038 3.655 23.533 1.00 96.50 92 SER A C 1
ATOM 765 O O . SER A 1 92 ? -3.219 4.571 23.623 1.00 96.50 92 SER A O 1
ATOM 767 N N . GLY A 1 93 ? -5.192 3.798 22.878 1.00 95.44 93 GLY A N 1
ATOM 768 C CA . GLY A 1 93 ? -5.726 5.075 22.426 1.00 95.44 93 GLY A CA 1
ATOM 769 C C . GLY A 1 93 ? -5.088 5.607 21.143 1.00 95.44 93 GLY A C 1
ATOM 770 O O . GLY A 1 93 ? -4.496 4.876 20.346 1.00 95.44 93 GLY A O 1
ATOM 771 N N . VAL A 1 94 ? -5.225 6.923 20.939 1.00 96.62 94 VAL A N 1
ATOM 772 C CA . VAL A 1 94 ? -5.018 7.564 19.627 1.00 96.62 94 VAL A CA 1
ATOM 773 C C . VAL A 1 94 ? -3.596 7.416 19.078 1.00 96.62 94 VAL A C 1
ATOM 775 O O . VAL A 1 94 ? -3.427 7.212 17.884 1.00 96.62 94 VAL A O 1
ATOM 778 N N . LYS A 1 95 ? -2.569 7.425 19.938 1.00 96.44 95 LYS A N 1
ATOM 779 C CA . LYS A 1 95 ? -1.169 7.283 19.498 1.00 96.44 95 LYS A CA 1
ATOM 780 C C . LYS A 1 95 ? -0.895 5.909 18.888 1.00 96.44 95 LYS A C 1
ATOM 782 O O . LYS A 1 95 ? -0.128 5.798 17.935 1.00 96.44 95 LYS A O 1
ATOM 787 N N . THR A 1 96 ? -1.498 4.856 19.441 1.00 97.00 96 THR A N 1
ATOM 788 C CA . THR A 1 96 ? -1.380 3.504 18.884 1.00 97.00 96 THR A CA 1
ATOM 789 C C . THR A 1 96 ? -2.132 3.410 17.567 1.00 97.00 96 THR A C 1
ATOM 791 O O . THR A 1 96 ? -1.569 2.915 16.597 1.00 97.00 96 THR A O 1
ATOM 794 N N . TYR A 1 97 ? -3.345 3.965 17.500 1.00 97.38 97 TYR A N 1
ATOM 795 C CA . TYR A 1 97 ? -4.107 4.076 16.256 1.00 97.38 97 TYR A CA 1
ATOM 796 C C . TYR A 1 97 ? -3.302 4.767 15.139 1.00 97.38 97 TYR A C 1
ATOM 798 O O . TYR A 1 97 ? -3.175 4.224 14.044 1.00 97.38 97 TYR A O 1
ATOM 806 N N . GLU A 1 98 ? -2.700 5.926 15.422 1.00 96.12 98 GLU A N 1
ATOM 807 C CA . GLU A 1 98 ? -1.902 6.689 14.454 1.00 96.12 98 GLU A CA 1
ATOM 808 C C . GLU A 1 98 ? -0.676 5.909 13.976 1.00 96.12 98 GLU A C 1
ATOM 810 O O . GLU A 1 98 ? -0.405 5.868 12.779 1.00 96.12 98 GLU A O 1
ATOM 815 N N . ARG A 1 99 ? 0.043 5.242 14.887 1.00 97.00 99 ARG A N 1
ATOM 816 C CA . ARG A 1 99 ? 1.196 4.404 14.528 1.00 97.00 99 ARG A CA 1
ATOM 817 C C . ARG A 1 99 ? 0.791 3.217 13.666 1.00 97.00 99 ARG A C 1
ATOM 819 O O . ARG A 1 99 ? 1.468 2.931 12.686 1.00 97.00 99 ARG A O 1
ATOM 826 N N . LEU A 1 100 ? -0.301 2.535 14.007 1.00 97.88 100 LEU A N 1
ATOM 827 C CA . LEU A 1 100 ? -0.821 1.431 13.202 1.00 97.88 100 LEU A CA 1
ATOM 828 C C . LEU A 1 100 ? -1.213 1.917 11.796 1.00 97.88 100 LEU A C 1
ATOM 830 O O . LEU A 1 100 ? -0.864 1.272 10.813 1.00 97.88 100 LEU A O 1
ATOM 834 N N . LEU A 1 101 ? -1.846 3.090 11.688 1.00 96.81 101 LEU A N 1
ATOM 835 C CA . LEU A 1 101 ? -2.173 3.707 10.399 1.00 96.81 101 LEU A CA 1
ATOM 836 C C . LEU A 1 101 ? -0.913 4.079 9.599 1.00 96.81 101 LEU A C 1
ATOM 838 O O . LEU A 1 101 ? -0.876 3.928 8.380 1.00 96.81 101 LEU A O 1
ATOM 842 N N . GLN A 1 102 ? 0.138 4.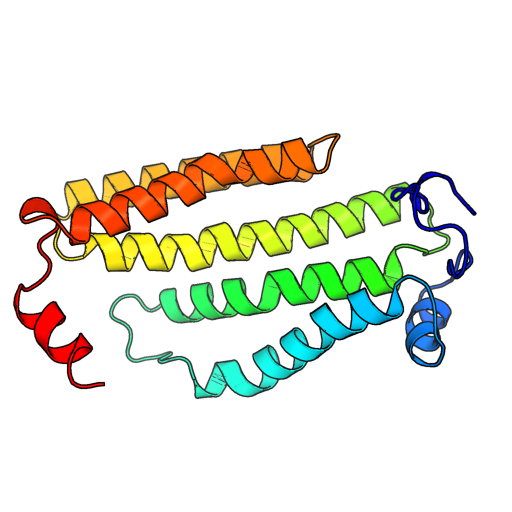564 10.263 1.00 96.69 102 GLN A N 1
ATOM 843 C CA . GLN A 1 102 ? 1.428 4.821 9.619 1.00 96.69 102 GLN A CA 1
ATOM 844 C C . GLN A 1 102 ? 2.066 3.531 9.092 1.00 96.69 102 GLN A C 1
ATOM 846 O O . GLN A 1 102 ? 2.616 3.549 7.994 1.00 96.69 102 GLN A O 1
ATOM 851 N N . TRP A 1 103 ? 1.963 2.422 9.830 1.00 97.00 103 TRP A N 1
ATOM 852 C CA . TRP A 1 103 ? 2.436 1.107 9.388 1.00 97.00 103 TRP A CA 1
ATOM 853 C C . TRP A 1 103 ? 1.674 0.580 8.170 1.00 97.00 103 TRP A C 1
ATOM 855 O O . TRP A 1 103 ? 2.302 0.083 7.237 1.00 97.00 103 TRP A O 1
ATOM 865 N N . ASP A 1 104 ? 0.351 0.736 8.139 1.00 97.88 104 ASP A N 1
ATOM 866 C CA . ASP A 1 104 ? -0.469 0.403 6.968 1.00 97.88 104 ASP A CA 1
ATOM 867 C C . ASP A 1 104 ? -0.025 1.200 5.728 1.00 97.88 104 ASP A C 1
ATOM 869 O O . ASP A 1 104 ? 0.326 0.648 4.682 1.00 97.88 104 ASP A O 1
ATOM 873 N N . VAL A 1 105 ? 0.116 2.519 5.883 1.00 97.00 105 VAL A N 1
ATOM 874 C CA . VAL A 1 105 ? 0.584 3.407 4.809 1.00 97.00 105 VAL A CA 1
ATOM 875 C C . VAL A 1 105 ? 2.022 3.103 4.380 1.00 97.00 105 VAL A C 1
ATOM 877 O O . VAL A 1 105 ? 2.333 3.187 3.190 1.00 97.00 105 VAL A O 1
ATOM 880 N N . ALA A 1 106 ? 2.900 2.712 5.305 1.00 97.19 106 ALA A N 1
ATOM 881 C CA . ALA A 1 106 ? 4.247 2.254 4.978 1.00 97.19 106 ALA A CA 1
ATOM 882 C C . ALA A 1 106 ? 4.213 0.960 4.147 1.00 97.19 106 ALA A C 1
ATOM 884 O O . ALA A 1 106 ? 4.981 0.831 3.196 1.00 97.19 106 ALA A O 1
ATOM 885 N N . GLY A 1 107 ? 3.285 0.041 4.432 1.00 97.31 107 GLY A N 1
ATOM 886 C CA . GLY A 1 107 ? 3.040 -1.150 3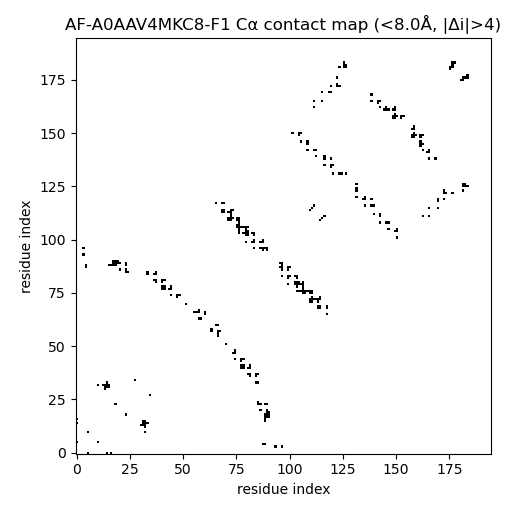.615 1.00 97.31 107 GLY A CA 1
ATOM 887 C C . GLY A 1 107 ? 2.667 -0.801 2.172 1.00 97.31 107 GLY A C 1
ATOM 888 O O . GLY A 1 107 ? 3.280 -1.315 1.234 1.00 97.31 107 GLY A O 1
ATOM 889 N N . VAL A 1 108 ? 1.740 0.145 1.983 1.00 97.06 108 VAL A N 1
ATOM 890 C CA . VAL A 1 108 ? 1.390 0.686 0.653 1.00 97.06 108 VAL A CA 1
ATOM 891 C C . VAL A 1 108 ? 2.605 1.322 -0.025 1.00 97.06 108 VAL A C 1
ATOM 893 O O . VAL A 1 108 ? 2.839 1.114 -1.218 1.00 97.06 108 VAL A O 1
ATOM 896 N N . TRP A 1 109 ? 3.417 2.071 0.723 1.00 97.88 109 TRP A N 1
ATOM 897 C CA . TRP A 1 109 ? 4.646 2.658 0.197 1.00 97.88 109 TRP A CA 1
ATOM 898 C C . TRP A 1 109 ? 5.648 1.599 -0.282 1.00 97.88 109 TRP A C 1
ATOM 900 O O . TRP A 1 109 ? 6.250 1.799 -1.339 1.00 97.88 109 TRP A O 1
ATOM 910 N N . VAL A 1 110 ? 5.799 0.466 0.415 1.00 97.69 110 VAL A N 1
ATOM 911 C CA . VAL A 1 110 ? 6.676 -0.636 -0.026 1.00 97.69 110 VAL A CA 1
ATOM 912 C C . VAL A 1 110 ? 6.216 -1.190 -1.373 1.00 97.69 110 VAL A C 1
ATOM 914 O O . VAL A 1 110 ? 7.038 -1.332 -2.277 1.00 97.69 110 VAL A O 1
ATOM 917 N N . THR A 1 111 ? 4.917 -1.437 -1.567 1.00 96.12 111 THR A N 1
ATOM 918 C CA . THR A 1 111 ? 4.379 -1.873 -2.870 1.00 96.12 111 THR A CA 1
ATOM 919 C C . THR A 1 111 ? 4.697 -0.889 -3.975 1.00 96.12 111 THR A C 1
ATOM 921 O O . THR A 1 111 ? 5.194 -1.273 -5.038 1.00 96.12 111 THR A O 1
ATOM 924 N N . GLN A 1 112 ? 4.437 0.393 -3.723 1.00 96.31 112 GLN A N 1
ATOM 925 C CA . GLN A 1 112 ? 4.668 1.428 -4.718 1.00 96.31 112 GLN A CA 1
ATOM 926 C C . GLN A 1 112 ? 6.158 1.571 -5.016 1.00 96.31 112 GLN A C 1
ATOM 928 O O . GLN A 1 112 ? 6.509 1.763 -6.170 1.00 96.31 112 GLN A O 1
ATOM 933 N N . SER A 1 113 ? 7.030 1.403 -4.025 1.00 96.56 113 SER A N 1
ATOM 934 C CA . SER A 1 113 ? 8.477 1.561 -4.174 1.00 96.56 113 SER A CA 1
ATOM 935 C C . SER A 1 113 ? 9.142 0.329 -4.776 1.00 96.56 113 SER A C 1
ATOM 937 O O . SER A 1 113 ? 9.709 0.424 -5.856 1.00 96.56 113 SER A O 1
ATOM 939 N N . CYS A 1 114 ? 9.054 -0.839 -4.142 1.00 96.06 114 CYS A N 1
ATOM 940 C CA . CYS A 1 114 ? 9.720 -2.064 -4.594 1.00 96.06 114 CYS A CA 1
ATOM 941 C C . CYS A 1 114 ? 9.081 -2.640 -5.870 1.00 96.06 114 CYS A C 1
ATOM 943 O O . CYS A 1 114 ? 9.781 -2.978 -6.832 1.00 96.06 114 CYS A O 1
ATOM 945 N N . GLY A 1 115 ? 7.746 -2.702 -5.922 1.00 93.38 115 GLY A N 1
ATOM 946 C CA . GLY A 1 115 ? 7.020 -3.184 -7.101 1.00 93.38 115 GLY A CA 1
ATOM 947 C C . GLY A 1 115 ? 7.151 -2.211 -8.272 1.00 93.38 115 GLY A C 1
ATOM 948 O O . GLY A 1 115 ? 7.388 -2.599 -9.420 1.00 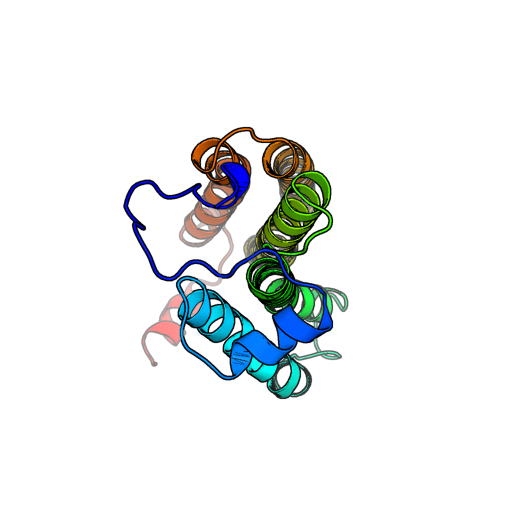93.38 115 GLY A O 1
ATOM 949 N N . GLY A 1 116 ? 7.084 -0.915 -7.972 1.00 94.06 116 GLY A N 1
ATOM 950 C CA . GLY A 1 116 ? 7.305 0.121 -8.963 1.00 94.06 116 GLY A CA 1
ATOM 951 C C . GLY A 1 116 ? 8.745 0.193 -9.467 1.00 94.06 116 GLY A C 1
ATOM 952 O O . GLY A 1 116 ? 8.938 0.285 -10.674 1.00 94.06 116 GLY A O 1
ATOM 953 N N . PHE A 1 117 ? 9.751 0.038 -8.601 1.00 94.56 117 PHE A N 1
ATOM 954 C CA . PHE A 1 117 ? 11.161 -0.045 -8.999 1.00 94.56 117 PHE A CA 1
ATOM 955 C C . PHE A 1 117 ? 11.381 -1.187 -9.987 1.00 94.56 117 PHE A C 1
ATOM 957 O O . PHE A 1 117 ? 11.991 -0.977 -11.030 1.00 94.56 117 PHE A O 1
ATOM 964 N N . SER A 1 118 ? 10.821 -2.367 -9.705 1.00 92.25 118 SER A N 1
ATOM 965 C CA . SER A 1 118 ? 10.892 -3.522 -10.608 1.00 92.25 118 SER A CA 1
ATOM 966 C C . SER A 1 118 ? 10.293 -3.195 -11.982 1.00 92.25 118 SER A C 1
ATOM 968 O O . SER A 1 118 ? 10.887 -3.506 -13.013 1.00 92.25 118 SER A O 1
ATOM 970 N N . SER A 1 119 ? 9.164 -2.476 -12.001 1.00 91.94 119 SER A N 1
ATOM 971 C CA . SER A 1 119 ? 8.509 -2.023 -13.236 1.00 91.94 119 SER A CA 1
ATOM 972 C C . SER A 1 119 ? 9.369 -1.030 -14.027 1.00 91.94 119 SER A C 1
ATOM 974 O O . SER A 1 119 ? 9.482 -1.154 -15.244 1.00 91.94 119 SER A O 1
ATOM 976 N N . ILE A 1 120 ? 10.004 -0.059 -13.358 1.00 94.44 120 ILE A N 1
ATOM 977 C CA . ILE A 1 120 ? 10.900 0.915 -14.003 1.00 94.44 120 ILE A CA 1
ATOM 978 C C . ILE A 1 120 ? 12.177 0.232 -14.498 1.00 94.44 120 ILE A C 1
ATOM 980 O O . ILE A 1 120 ? 12.598 0.489 -15.624 1.00 94.44 120 ILE A O 1
ATOM 984 N N . PHE A 1 121 ? 12.775 -0.655 -13.696 1.00 92.50 121 PHE A N 1
ATOM 985 C CA . PHE A 1 121 ? 13.983 -1.398 -14.052 1.00 92.50 121 PHE A CA 1
ATOM 986 C C . PHE A 1 121 ? 13.760 -2.207 -15.321 1.00 92.50 121 PHE A C 1
ATOM 988 O O . PHE A 1 121 ? 14.450 -1.973 -16.309 1.00 92.50 121 PHE A O 1
ATOM 995 N N . VAL A 1 122 ? 12.742 -3.078 -15.327 1.00 89.12 122 VAL A N 1
ATOM 996 C CA . VAL A 1 122 ? 12.368 -3.838 -16.522 1.00 89.12 122 VAL A CA 1
ATOM 997 C C . VAL A 1 122 ? 12.061 -2.859 -17.644 1.00 89.12 122 VAL A C 1
ATOM 999 O O . VAL A 1 122 ? 12.706 -2.923 -18.685 1.00 89.12 122 VAL A O 1
ATOM 1002 N N . GLY A 1 123 ? 11.177 -1.887 -17.401 1.00 90.25 123 GLY A N 1
ATOM 1003 C CA . GLY A 1 123 ? 10.745 -0.849 -18.336 1.00 90.25 123 GLY A CA 1
ATOM 1004 C C . GLY A 1 123 ? 11.870 -0.173 -19.125 1.00 90.25 123 GLY A C 1
ATOM 1005 O O . GLY A 1 123 ? 11.699 0.119 -20.305 1.00 90.25 123 GLY A O 1
ATOM 1006 N N . THR A 1 124 ? 13.037 -0.008 -18.508 1.00 92.00 124 THR A N 1
ATOM 1007 C CA . THR A 1 124 ? 14.185 0.735 -19.044 1.00 92.00 124 THR A CA 1
ATOM 1008 C C . THR A 1 124 ? 15.355 -0.150 -19.488 1.00 92.00 124 THR A C 1
ATOM 1010 O O . THR A 1 124 ? 16.392 0.378 -19.878 1.00 92.00 124 THR A O 1
ATOM 1013 N N . MET A 1 125 ? 15.211 -1.482 -19.486 1.00 89.31 125 MET A N 1
ATOM 1014 C CA . MET A 1 125 ? 16.283 -2.422 -19.867 1.00 89.31 125 MET A CA 1
ATOM 1015 C C . MET A 1 125 ? 16.850 -2.213 -21.277 1.00 89.31 125 MET A C 1
ATOM 1017 O O . MET A 1 125 ? 18.018 -2.513 -21.500 1.00 89.31 125 MET A O 1
ATOM 1021 N N . CYS A 1 126 ? 16.045 -1.699 -22.207 1.00 88.25 126 CYS A N 1
ATOM 1022 C CA . CYS A 1 126 ? 16.448 -1.453 -23.593 1.00 88.25 126 CYS A CA 1
ATOM 1023 C C . CYS A 1 126 ? 17.068 -0.061 -23.812 1.00 88.25 126 CYS A C 1
ATOM 1025 O O . CYS A 1 126 ? 17.496 0.255 -24.919 1.00 88.25 126 CYS A O 1
ATOM 1027 N N . LEU A 1 127 ? 17.093 0.788 -22.780 1.00 90.00 127 LEU A N 1
ATOM 1028 C CA . LEU A 1 127 ? 17.715 2.108 -22.833 1.00 90.00 127 LEU A CA 1
ATOM 1029 C C . LEU A 1 127 ? 19.210 2.014 -22.510 1.00 90.00 127 LEU A C 1
ATOM 1031 O O . LEU A 1 127 ? 19.682 1.052 -21.902 1.00 90.00 127 LEU A O 1
ATOM 1035 N N . SER A 1 128 ? 19.964 3.055 -22.871 1.00 91.19 128 SER A N 1
ATOM 1036 C CA . SER A 1 128 ? 21.378 3.147 -22.511 1.00 91.19 128 SER A CA 1
ATOM 1037 C C . SER A 1 128 ? 21.567 3.123 -20.990 1.00 91.19 128 SER A C 1
ATOM 1039 O O . SER A 1 128 ? 20.757 3.663 -20.227 1.00 91.19 128 SER A O 1
ATOM 1041 N N . TRP A 1 129 ? 22.666 2.511 -20.536 1.00 90.75 129 TRP A N 1
ATOM 1042 C CA . TRP A 1 129 ? 22.947 2.361 -19.108 1.00 90.75 129 TRP A CA 1
ATOM 1043 C C . TRP A 1 129 ? 22.898 3.689 -18.319 1.00 90.75 129 TRP A C 1
ATOM 1045 O O . TRP A 1 129 ? 22.315 3.662 -17.232 1.00 90.75 129 TRP A O 1
ATOM 1055 N N . PRO A 1 130 ? 23.378 4.855 -18.823 1.00 95.31 130 PRO A N 1
ATOM 1056 C CA . PRO A 1 130 ? 23.314 6.102 -18.060 1.00 95.31 130 PRO A CA 1
ATOM 1057 C C . PRO A 1 130 ? 21.872 6.571 -17.854 1.00 95.31 130 PRO A C 1
ATOM 1059 O O . PRO A 1 130 ? 21.493 6.953 -16.747 1.00 95.31 130 PRO A O 1
ATOM 1062 N N . LEU A 1 131 ? 21.046 6.493 -18.904 1.00 93.12 131 LEU A N 1
ATOM 1063 C CA . LEU A 1 131 ? 19.649 6.915 -18.850 1.00 93.12 131 LEU A CA 1
ATOM 1064 C C . LEU A 1 131 ? 18.834 6.013 -17.918 1.00 93.12 131 LEU A C 1
ATOM 1066 O O . LEU A 1 131 ? 18.046 6.510 -17.114 1.00 93.12 131 LEU A O 1
ATOM 1070 N N . ARG A 1 132 ? 19.065 4.697 -17.970 1.00 93.00 132 ARG A N 1
ATOM 1071 C CA . ARG A 1 132 ? 18.440 3.732 -17.057 1.00 93.00 132 ARG A CA 1
ATOM 1072 C C . ARG A 1 132 ? 18.717 4.075 -15.593 1.00 93.00 132 ARG A C 1
ATOM 1074 O O . ARG A 1 132 ? 17.775 4.178 -14.810 1.00 93.00 132 ARG A O 1
ATOM 1081 N N . TYR A 1 133 ? 19.981 4.270 -15.211 1.00 94.31 133 TYR A N 1
ATOM 1082 C CA . TYR A 1 133 ? 20.311 4.587 -13.816 1.00 94.31 133 TYR A CA 1
ATOM 1083 C C . TYR A 1 133 ? 19.789 5.956 -13.387 1.00 94.31 133 TYR A C 1
ATOM 1085 O O . TYR A 1 133 ? 19.301 6.080 -12.267 1.00 94.31 133 TYR A O 1
ATOM 1093 N N . LEU A 1 134 ? 19.806 6.954 -14.275 1.00 96.69 134 LEU A N 1
ATOM 1094 C CA . LEU A 1 134 ? 19.208 8.259 -13.997 1.00 96.69 134 LEU A CA 1
ATOM 1095 C C . LEU A 1 134 ? 17.711 8.136 -13.672 1.00 96.69 134 LEU A C 1
ATOM 1097 O O . LEU A 1 134 ? 17.255 8.668 -12.662 1.00 96.69 134 LEU A O 1
ATOM 1101 N N . LEU A 1 135 ? 16.951 7.394 -14.481 1.00 96.12 135 LEU A N 1
ATOM 1102 C CA . LEU A 1 135 ? 15.522 7.168 -14.247 1.00 96.12 135 LEU A CA 1
ATOM 1103 C C . LEU A 1 135 ? 15.273 6.400 -12.940 1.00 96.12 135 LEU A C 1
ATOM 1105 O O . LEU A 1 135 ? 14.376 6.757 -12.179 1.00 96.12 135 LEU A O 1
ATOM 1109 N N . LEU A 1 136 ? 16.086 5.391 -12.623 1.00 95.88 136 LEU A N 1
ATOM 1110 C CA . LEU A 1 136 ? 15.977 4.671 -11.349 1.00 95.88 136 LEU A CA 1
ATOM 1111 C C . LEU A 1 136 ? 16.274 5.576 -10.143 1.00 95.88 136 LEU A C 1
ATOM 1113 O O . LEU A 1 136 ? 15.549 5.518 -9.151 1.00 95.88 136 LEU A O 1
ATOM 1117 N N . LEU A 1 137 ? 17.280 6.453 -10.228 1.00 96.94 137 LEU A N 1
ATOM 1118 C CA . LEU A 1 137 ? 17.603 7.421 -9.172 1.00 96.94 137 LEU A CA 1
ATOM 1119 C C . LEU A 1 137 ? 16.480 8.445 -8.961 1.00 96.94 137 LEU A C 1
ATOM 1121 O O . LEU A 1 137 ? 16.118 8.738 -7.817 1.00 96.94 137 LEU A O 1
ATOM 1125 N N . ILE A 1 138 ? 15.887 8.952 -10.046 1.00 97.62 138 ILE A N 1
ATOM 1126 C CA . ILE A 1 138 ? 14.709 9.831 -9.981 1.00 97.62 138 ILE A CA 1
ATOM 1127 C C . ILE A 1 138 ? 13.556 9.100 -9.286 1.00 97.62 138 ILE A C 1
ATOM 1129 O O . ILE A 1 138 ? 12.922 9.655 -8.386 1.00 97.62 138 ILE A O 1
ATOM 1133 N N . TYR A 1 139 ? 13.322 7.836 -9.644 1.00 97.69 139 TYR A N 1
ATOM 1134 C CA . TYR A 1 139 ? 12.259 7.035 -9.049 1.00 97.69 139 TYR A CA 1
ATOM 1135 C C . TYR A 1 139 ? 12.448 6.826 -7.541 1.00 97.69 139 TYR A C 1
ATOM 1137 O O . TYR A 1 139 ? 11.514 7.035 -6.768 1.00 97.69 139 TYR A O 1
ATOM 1145 N N . ILE A 1 140 ? 13.662 6.473 -7.108 1.00 96.81 140 ILE A N 1
ATOM 1146 C CA . ILE A 1 140 ? 14.009 6.318 -5.686 1.00 96.81 140 ILE A CA 1
ATOM 1147 C C . ILE A 1 140 ? 13.811 7.640 -4.933 1.00 96.81 140 ILE A C 1
ATOM 1149 O O . ILE A 1 140 ? 13.279 7.649 -3.823 1.00 96.81 140 ILE A O 1
ATOM 1153 N N . SER A 1 141 ? 14.167 8.768 -5.549 1.00 97.50 141 SER A N 1
ATOM 1154 C CA . SER A 1 141 ? 13.961 10.096 -4.958 1.00 97.50 141 SER A CA 1
ATOM 1155 C C . SER A 1 141 ? 12.472 10.408 -4.762 1.00 97.50 141 SER A C 1
ATOM 1157 O O . SER A 1 141 ? 12.071 10.902 -3.704 1.00 97.50 141 SER A O 1
ATOM 1159 N N . PHE A 1 142 ? 11.624 10.069 -5.741 1.00 97.69 142 PHE A N 1
ATOM 1160 C CA . PHE A 1 142 ? 10.169 10.175 -5.592 1.00 97.69 142 PHE A CA 1
ATOM 1161 C C . PHE A 1 142 ? 9.628 9.245 -4.509 1.00 97.69 142 PHE A C 1
ATOM 1163 O O . PHE A 1 142 ? 8.788 9.681 -3.724 1.00 97.69 142 PHE A O 1
ATOM 1170 N N . ALA A 1 143 ? 10.133 8.014 -4.412 1.00 97.50 143 ALA A N 1
ATOM 1171 C CA . ALA A 1 143 ? 9.754 7.076 -3.360 1.00 97.50 143 ALA A CA 1
ATOM 1172 C C . ALA A 1 143 ? 10.075 7.620 -1.960 1.00 97.50 143 ALA A C 1
ATOM 1174 O O . ALA A 1 143 ? 9.207 7.607 -1.087 1.00 97.50 143 ALA A O 1
ATOM 1175 N N . ALA A 1 144 ? 11.278 8.159 -1.745 1.00 96.69 144 ALA A N 1
ATOM 1176 C CA . ALA A 1 144 ? 11.669 8.738 -0.459 1.00 96.69 144 ALA A CA 1
ATOM 1177 C C . ALA A 1 144 ? 10.776 9.929 -0.067 1.00 96.69 144 ALA A C 1
ATOM 1179 O O . ALA A 1 144 ? 10.274 9.999 1.057 1.00 96.69 144 ALA A O 1
ATOM 1180 N N . LYS A 1 145 ? 10.507 10.837 -1.016 1.00 96.62 145 LYS A N 1
ATOM 1181 C CA . LYS A 1 145 ? 9.600 11.974 -0.798 1.00 96.62 145 LYS A CA 1
ATOM 1182 C C . LYS A 1 145 ? 8.170 11.515 -0.494 1.00 96.62 145 LYS A C 1
ATOM 1184 O O . LYS A 1 145 ? 7.526 12.079 0.392 1.00 96.62 145 LYS A O 1
ATOM 1189 N N . ALA A 1 146 ? 7.681 10.501 -1.208 1.00 96.75 146 ALA A N 1
ATOM 1190 C CA . ALA A 1 146 ? 6.345 9.951 -1.018 1.00 96.75 146 ALA A CA 1
ATOM 1191 C C . ALA A 1 146 ? 6.170 9.338 0.376 1.00 96.75 146 ALA A C 1
ATOM 1193 O O . ALA A 1 146 ? 5.134 9.575 0.991 1.00 96.75 146 ALA A O 1
ATOM 1194 N N . LEU A 1 147 ? 7.177 8.628 0.909 1.00 96.12 147 LEU A N 1
ATOM 1195 C CA . LEU A 1 147 ? 7.125 8.066 2.265 1.00 96.12 147 LEU A CA 1
ATOM 1196 C C . LEU A 1 147 ? 6.891 9.154 3.309 1.00 96.12 147 LEU A C 1
ATOM 1198 O O . LEU A 1 147 ? 5.937 9.082 4.081 1.00 96.12 147 LEU A O 1
ATOM 1202 N N . HIS A 1 148 ? 7.745 10.180 3.299 1.00 94.88 148 HIS A N 1
ATOM 1203 C CA . HIS A 1 148 ? 7.649 11.284 4.246 1.00 94.88 148 HIS A CA 1
ATOM 1204 C C . HIS A 1 148 ? 6.285 11.979 4.135 1.00 94.88 148 HIS A C 1
ATOM 1206 O O . HIS A 1 148 ? 5.583 12.147 5.129 1.00 94.88 148 HIS A O 1
ATOM 1212 N N . ALA A 1 149 ? 5.864 12.328 2.918 1.00 95.56 149 ALA A N 1
ATOM 1213 C CA . ALA A 1 149 ? 4.578 12.982 2.703 1.00 95.56 149 ALA A CA 1
ATOM 1214 C C . ALA A 1 149 ? 3.379 12.101 3.110 1.00 95.56 149 ALA A C 1
ATOM 1216 O O . ALA A 1 149 ? 2.418 12.616 3.668 1.00 95.56 149 ALA A O 1
ATOM 1217 N N . ALA A 1 150 ? 3.420 10.786 2.874 1.00 94.25 150 ALA A N 1
ATOM 1218 C CA . ALA A 1 150 ? 2.317 9.878 3.191 1.00 94.25 150 ALA A CA 1
ATOM 1219 C C . ALA A 1 150 ? 2.184 9.593 4.697 1.00 94.25 150 ALA A C 1
ATOM 1221 O O . ALA A 1 150 ? 1.071 9.534 5.219 1.00 94.25 150 ALA A O 1
ATOM 1222 N N . VAL A 1 151 ? 3.302 9.423 5.409 1.00 92.94 151 VAL A N 1
ATOM 1223 C CA . VAL A 1 151 ? 3.308 9.117 6.851 1.00 92.94 151 VAL A CA 1
ATOM 1224 C C . VAL A 1 151 ? 2.796 10.298 7.679 1.00 92.94 151 VAL A C 1
ATOM 1226 O O . VAL A 1 151 ? 2.075 10.089 8.658 1.00 92.94 151 VAL A O 1
ATOM 1229 N N . TYR A 1 152 ? 3.124 11.525 7.263 1.00 93.00 152 TYR A N 1
ATOM 1230 C CA . TYR A 1 152 ? 2.784 12.759 7.981 1.00 93.00 152 TYR A CA 1
ATOM 1231 C C . TYR A 1 152 ? 1.592 13.533 7.395 1.00 93.00 152 TYR A C 1
ATOM 1233 O O . TYR A 1 152 ? 1.287 14.625 7.865 1.00 93.00 152 TYR A O 1
ATOM 1241 N N . ALA A 1 153 ? 0.902 12.990 6.392 1.00 92.50 153 ALA A N 1
ATOM 1242 C CA . ALA A 1 153 ? -0.277 13.629 5.815 1.00 92.50 153 ALA A CA 1
ATOM 1243 C C . ALA A 1 153 ? -1.452 13.691 6.807 1.00 92.50 153 ALA A C 1
ATOM 1245 O O . ALA A 1 153 ? -1.767 12.711 7.499 1.00 92.50 153 ALA A O 1
ATOM 1246 N N . ALA A 1 154 ? -2.143 14.830 6.815 1.00 87.50 154 ALA A N 1
ATOM 1247 C CA . ALA A 1 154 ? -3.289 15.091 7.676 1.00 87.50 154 ALA A CA 1
ATOM 1248 C C . ALA A 1 154 ? -4.551 14.382 7.164 1.00 87.50 154 ALA A C 1
ATOM 1250 O O . ALA A 1 154 ? -5.366 13.917 7.960 1.00 87.50 154 ALA A O 1
ATOM 1251 N N . GLY A 1 155 ? -4.699 14.261 5.840 1.00 88.62 155 GLY A N 1
ATOM 1252 C CA . GLY A 1 155 ? -5.886 13.686 5.205 1.00 88.62 155 GLY A CA 1
ATOM 1253 C C . GLY A 1 155 ? -5.627 12.467 4.308 1.00 88.62 155 GLY A C 1
ATOM 1254 O O . GLY A 1 155 ? -4.513 12.250 3.828 1.00 88.62 155 GLY A O 1
ATOM 1255 N N . PRO A 1 156 ? -6.675 11.679 3.997 1.00 88.62 156 PRO A N 1
ATOM 1256 C CA . PRO A 1 156 ? -6.571 10.543 3.079 1.00 88.62 156 PRO A CA 1
ATOM 1257 C C . PRO A 1 156 ? -6.232 10.968 1.642 1.00 88.62 156 PRO A C 1
ATOM 1259 O O . PRO A 1 156 ? -5.543 10.240 0.931 1.00 88.62 156 PRO A O 1
ATOM 1262 N N . TRP A 1 157 ? -6.682 12.147 1.204 1.00 90.38 157 TRP A N 1
ATOM 1263 C CA . TRP A 1 157 ? -6.379 12.665 -0.135 1.00 90.38 157 TRP A CA 1
ATOM 1264 C C . TRP A 1 157 ? -4.911 13.064 -0.290 1.00 90.38 157 TRP A C 1
ATOM 1266 O O . TRP A 1 157 ? -4.279 12.699 -1.280 1.00 90.38 157 TRP A O 1
ATOM 1276 N N . GLU A 1 158 ? -4.346 13.730 0.715 1.00 91.88 158 GLU A N 1
ATOM 1277 C CA . GLU A 1 158 ? -2.922 14.079 0.754 1.00 91.88 158 GLU A CA 1
ATOM 1278 C C . GLU A 1 158 ? -2.043 12.821 0.699 1.00 91.88 158 GLU A C 1
ATOM 1280 O O . GLU A 1 158 ? -1.091 12.765 -0.081 1.00 91.88 158 GLU A O 1
ATOM 1285 N N . ARG A 1 159 ? -2.427 11.764 1.436 1.00 92.81 159 ARG A N 1
ATOM 1286 C CA . ARG A 1 159 ? -1.764 10.447 1.383 1.00 92.81 159 ARG A CA 1
ATOM 1287 C C . ARG A 1 159 ? -1.806 9.810 0.000 1.00 92.81 159 ARG A C 1
ATOM 1289 O O . ARG A 1 159 ? -0.869 9.122 -0.365 1.00 92.81 159 ARG A O 1
ATOM 1296 N N . ARG A 1 160 ? -2.882 9.987 -0.771 1.00 91.75 160 ARG A N 1
ATOM 1297 C CA . ARG A 1 160 ? -2.984 9.424 -2.132 1.00 91.75 160 ARG A CA 1
ATOM 1298 C C . ARG A 1 160 ? -2.146 10.217 -3.129 1.00 91.75 160 ARG A C 1
ATOM 1300 O O . ARG A 1 160 ? -1.441 9.630 -3.947 1.00 91.75 160 ARG A O 1
ATOM 1307 N N . ILE A 1 161 ? -2.204 11.545 -3.045 1.00 94.31 161 ILE A N 1
ATOM 1308 C CA . ILE A 1 161 ? -1.489 12.450 -3.953 1.00 94.31 161 ILE A CA 1
ATOM 1309 C C . ILE A 1 161 ? 0.030 12.334 -3.775 1.00 94.31 161 ILE A C 1
ATOM 1311 O O . ILE A 1 161 ? 0.761 12.475 -4.755 1.00 94.31 161 ILE A O 1
ATOM 1315 N N . SER A 1 162 ? 0.523 12.000 -2.578 1.00 95.62 162 SER A N 1
ATOM 1316 C CA . SER A 1 162 ? 1.962 11.800 -2.344 1.00 95.62 162 SER A CA 1
ATOM 1317 C C . SER A 1 162 ? 2.586 10.722 -3.244 1.00 95.62 162 SER A C 1
ATOM 1319 O O . SER A 1 162 ? 3.763 10.826 -3.587 1.00 95.62 162 SER A O 1
ATOM 1321 N N . PHE A 1 163 ? 1.803 9.736 -3.698 1.00 96.00 163 PHE A N 1
ATOM 1322 C CA . PHE A 1 163 ? 2.250 8.678 -4.610 1.00 96.00 163 PHE A CA 1
ATOM 1323 C C . PHE A 1 163 ? 2.059 9.009 -6.100 1.00 96.00 163 PHE A C 1
ATOM 1325 O O . PHE A 1 163 ? 2.485 8.229 -6.958 1.00 96.00 163 PHE A O 1
ATOM 1332 N N . ALA A 1 164 ? 1.442 10.147 -6.443 1.00 95.81 164 ALA A N 1
ATOM 1333 C CA . ALA A 1 164 ? 1.077 10.481 -7.821 1.00 95.81 164 ALA A CA 1
ATOM 1334 C C . ALA A 1 164 ? 2.295 10.544 -8.753 1.00 95.81 164 ALA A C 1
ATOM 1336 O O . ALA A 1 164 ? 2.258 9.981 -9.843 1.00 95.81 164 ALA A O 1
ATOM 1337 N N . ALA A 1 165 ? 3.404 11.145 -8.308 1.00 95.56 165 ALA A N 1
ATOM 1338 C CA . ALA A 1 165 ? 4.630 11.239 -9.106 1.00 95.56 165 ALA A CA 1
ATOM 1339 C C . ALA A 1 165 ? 5.191 9.854 -9.484 1.00 95.56 165 ALA A C 1
ATOM 1341 O O . ALA A 1 165 ? 5.564 9.622 -10.633 1.00 95.56 165 ALA A O 1
ATOM 1342 N N . MET A 1 166 ? 5.181 8.904 -8.543 1.00 96.81 166 MET A N 1
ATOM 1343 C CA . MET A 1 166 ? 5.624 7.528 -8.794 1.00 96.81 166 MET A CA 1
ATOM 1344 C C . MET A 1 166 ? 4.704 6.803 -9.782 1.00 96.81 166 MET A C 1
ATOM 1346 O O . MET A 1 166 ? 5.163 6.010 -10.604 1.00 96.81 166 MET A O 1
ATOM 1350 N N . PHE A 1 167 ? 3.395 7.046 -9.703 1.00 95.56 167 PHE A N 1
ATOM 1351 C CA . PHE A 1 167 ? 2.429 6.489 -10.645 1.00 95.56 167 PHE A CA 1
ATOM 1352 C C . PHE A 1 167 ? 2.597 7.077 -12.053 1.00 95.56 167 PHE A C 1
ATOM 1354 O O . PHE A 1 167 ? 2.734 6.318 -13.010 1.00 95.56 16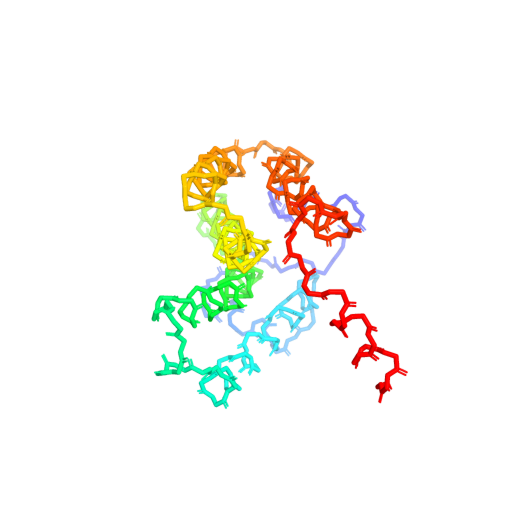7 PHE A O 1
ATOM 1361 N N . ILE A 1 168 ? 2.690 8.403 -12.169 1.00 96.94 168 ILE A N 1
ATOM 1362 C CA . ILE A 1 168 ? 2.901 9.109 -13.440 1.00 96.94 168 ILE A CA 1
ATOM 1363 C C . ILE A 1 168 ? 4.198 8.649 -14.106 1.00 96.94 168 ILE A C 1
ATOM 1365 O O . ILE A 1 168 ? 4.204 8.379 -15.302 1.00 96.94 168 ILE A O 1
ATOM 1369 N N . MET A 1 169 ? 5.282 8.484 -13.344 1.00 96.56 169 MET A N 1
ATOM 1370 C CA . MET A 1 169 ? 6.544 7.992 -13.893 1.00 96.56 169 MET A CA 1
ATOM 1371 C C . MET A 1 169 ? 6.418 6.577 -14.475 1.00 96.56 169 MET A C 1
ATOM 1373 O O . MET A 1 169 ? 6.959 6.308 -15.544 1.00 96.56 169 MET A O 1
ATOM 1377 N N . ARG A 1 170 ? 5.668 5.677 -13.824 1.00 95.12 170 ARG A N 1
ATOM 1378 C CA . ARG A 1 170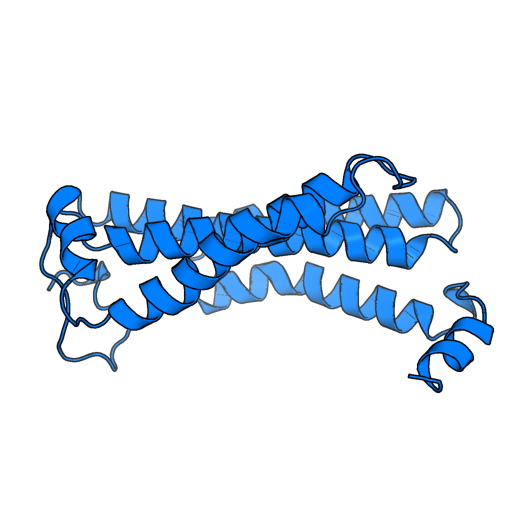 ? 5.403 4.333 -14.368 1.00 95.12 170 ARG A CA 1
ATOM 1379 C C . ARG A 1 170 ? 4.598 4.392 -15.663 1.00 95.12 170 ARG A C 1
ATOM 1381 O O . ARG A 1 170 ? 4.961 3.709 -16.616 1.00 95.12 170 ARG A O 1
ATOM 1388 N N . LEU A 1 171 ? 3.561 5.231 -15.719 1.00 95.06 171 LEU A N 1
ATOM 1389 C CA . LEU A 1 171 ? 2.797 5.453 -16.950 1.00 95.06 171 LEU A CA 1
ATOM 1390 C C . LEU A 1 171 ? 3.676 6.026 -18.062 1.00 95.06 171 LEU A C 1
ATOM 1392 O O . LEU A 1 171 ? 3.600 5.563 -19.192 1.00 95.06 171 LEU A O 1
ATOM 1396 N N . PHE A 1 172 ? 4.552 6.978 -17.744 1.00 95.00 172 PHE A N 1
ATOM 1397 C CA . PHE A 1 172 ? 5.487 7.545 -18.708 1.00 95.00 172 PHE A CA 1
ATOM 1398 C C . PHE A 1 172 ? 6.429 6.482 -19.291 1.00 95.00 172 PHE A C 1
ATOM 1400 O O . PHE A 1 172 ? 6.560 6.400 -20.508 1.00 95.00 172 PHE A O 1
ATOM 1407 N N . ILE A 1 173 ? 7.040 5.633 -18.455 1.00 93.50 173 ILE A N 1
ATOM 1408 C CA . ILE A 1 173 ? 7.915 4.546 -18.931 1.00 93.50 173 ILE A CA 1
ATOM 1409 C C . ILE A 1 173 ? 7.136 3.514 -19.752 1.00 93.50 173 ILE A C 1
ATOM 1411 O O . ILE A 1 173 ? 7.633 3.049 -20.779 1.00 93.50 173 ILE A O 1
ATOM 1415 N N . LEU A 1 174 ? 5.908 3.188 -19.347 1.00 90.44 174 LEU A N 1
ATOM 1416 C CA . LEU A 1 174 ? 5.024 2.324 -20.125 1.00 90.44 174 LEU A CA 1
ATOM 1417 C C . LEU A 1 174 ? 4.732 2.934 -21.506 1.00 90.44 174 LEU A C 1
ATOM 1419 O O . LEU A 1 174 ? 4.922 2.265 -22.517 1.00 90.44 174 LEU A O 1
ATOM 1423 N N . CYS A 1 175 ? 4.355 4.213 -21.570 1.00 90.44 175 CYS A N 1
ATOM 1424 C CA . CYS A 1 175 ? 4.141 4.934 -22.826 1.00 90.44 175 CYS A CA 1
ATOM 1425 C C . CYS A 1 175 ? 5.409 4.978 -23.686 1.00 90.44 175 CYS A C 1
ATOM 1427 O O . CYS A 1 175 ? 5.336 4.718 -24.883 1.00 90.44 175 CYS A O 1
ATOM 1429 N N . LEU A 1 176 ? 6.576 5.240 -23.087 1.00 89.31 176 LEU A N 1
ATOM 1430 C CA . LEU A 1 176 ? 7.863 5.253 -23.785 1.00 89.31 176 LEU A CA 1
ATOM 1431 C C . LEU A 1 176 ? 8.135 3.909 -24.471 1.00 89.31 176 LEU A C 1
ATOM 1433 O O . LEU A 1 176 ? 8.578 3.899 -25.619 1.00 89.31 176 LEU A O 1
ATOM 1437 N N . ARG A 1 177 ? 7.801 2.785 -23.824 1.00 85.38 177 ARG A N 1
ATOM 1438 C CA . ARG A 1 177 ? 7.915 1.445 -24.421 1.00 85.38 177 ARG A CA 1
ATOM 1439 C C . ARG A 1 177 ? 7.022 1.222 -25.639 1.00 85.38 177 ARG A C 1
ATOM 1441 O O . ARG A 1 177 ? 7.364 0.400 -26.484 1.00 85.38 177 ARG A O 1
ATOM 1448 N N . TYR A 1 178 ? 5.911 1.944 -25.760 1.00 83.25 178 TYR A N 1
ATOM 1449 C CA . TYR A 1 178 ? 5.080 1.896 -26.964 1.00 83.25 178 TYR A CA 1
ATOM 1450 C C . TYR A 1 178 ? 5.657 2.712 -28.131 1.00 83.25 178 TYR A C 1
ATOM 1452 O O . TYR A 1 178 ? 5.172 2.576 -29.257 1.00 83.25 178 TYR A O 1
ATOM 1460 N N . THR A 1 179 ? 6.700 3.514 -27.899 1.00 84.12 179 THR A N 1
ATOM 1461 C CA . THR A 1 179 ? 7.369 4.320 -28.931 1.00 84.12 179 THR A CA 1
ATOM 1462 C C . THR A 1 179 ? 8.622 3.631 -29.494 1.00 84.12 179 THR A C 1
ATOM 1464 O O . THR A 1 179 ? 9.216 2.793 -28.811 1.00 84.12 179 THR A O 1
ATOM 1467 N N . PRO A 1 180 ? 9.108 4.038 -30.685 1.00 80.50 180 PRO A N 1
ATOM 1468 C CA . PRO A 1 180 ? 10.386 3.563 -31.231 1.00 80.50 180 PRO A CA 1
ATOM 1469 C C . PRO A 1 180 ? 11.601 3.867 -30.339 1.00 80.50 180 PRO A C 1
ATOM 1471 O O . PRO A 1 180 ? 12.618 3.186 -30.421 1.00 80.50 180 PRO A O 1
ATOM 1474 N N . TYR A 1 181 ? 11.498 4.871 -29.463 1.00 80.81 181 TYR A N 1
ATOM 1475 C CA . TYR A 1 181 ? 12.582 5.305 -28.579 1.00 80.81 181 TYR A CA 1
ATOM 1476 C C . TYR A 1 181 ? 12.719 4.450 -27.311 1.00 80.81 181 TYR A C 1
ATOM 1478 O O . TYR A 1 181 ? 13.743 4.517 -26.638 1.00 80.81 181 TYR A O 1
ATOM 1486 N N . GLY A 1 182 ? 11.701 3.651 -26.967 1.00 77.69 182 GLY A N 1
ATOM 1487 C CA . GLY A 1 182 ? 11.711 2.787 -25.783 1.00 77.69 182 GLY A CA 1
ATOM 1488 C C . GLY A 1 182 ? 12.488 1.482 -25.956 1.00 77.69 182 GLY A C 1
ATOM 1489 O O . GLY A 1 182 ? 12.658 0.750 -24.983 1.00 77.69 182 GLY A O 1
ATOM 1490 N N . GLY A 1 183 ? 12.940 1.178 -27.178 1.00 69.75 183 GLY A N 1
ATOM 1491 C CA . GLY A 1 183 ? 13.799 0.029 -27.478 1.00 69.75 183 GLY A CA 1
ATOM 1492 C C . GLY A 1 183 ? 13.146 -1.349 -27.302 1.00 69.75 183 GLY A C 1
ATOM 1493 O O . GLY A 1 183 ? 13.855 -2.350 -27.280 1.00 69.75 183 GLY A O 1
ATOM 1494 N N . GLY A 1 184 ? 11.818 -1.433 -27.164 1.00 63.50 184 GLY A N 1
ATOM 1495 C CA . GLY A 1 184 ? 11.117 -2.718 -27.140 1.00 63.50 184 GLY A CA 1
ATOM 1496 C C . GLY A 1 184 ? 11.221 -3.423 -28.496 1.00 63.50 184 GLY A C 1
ATOM 1497 O O . GLY A 1 184 ? 11.009 -2.789 -29.529 1.00 63.50 184 GLY A O 1
ATOM 1498 N N . HIS A 1 185 ? 11.535 -4.723 -28.504 1.00 56.19 185 HIS A N 1
ATOM 1499 C CA . HIS A 1 185 ? 11.592 -5.505 -29.742 1.00 56.19 185 HIS A CA 1
ATOM 1500 C C . HIS A 1 185 ? 10.208 -5.476 -30.421 1.00 56.19 185 HIS A C 1
ATOM 1502 O O . HIS A 1 185 ? 9.235 -5.876 -29.775 1.00 56.19 185 HIS A O 1
ATOM 1508 N N . PRO A 1 186 ? 10.066 -5.021 -31.680 1.00 56.22 186 PRO A N 1
ATOM 1509 C CA . PRO A 1 186 ? 8.760 -4.837 -32.324 1.00 56.22 186 PRO A CA 1
ATOM 1510 C C . PRO A 1 186 ? 7.908 -6.120 -32.358 1.00 56.22 186 PRO A C 1
ATOM 1512 O O . PRO A 1 186 ? 6.686 -6.047 -32.251 1.00 56.22 186 PRO A O 1
ATOM 1515 N N . GLU A 1 187 ? 8.551 -7.290 -32.389 1.00 53.56 187 GLU A N 1
ATOM 1516 C CA . GLU A 1 187 ? 7.886 -8.603 -32.358 1.00 53.56 187 GLU A CA 1
ATOM 1517 C C . GLU A 1 187 ? 7.277 -8.993 -31.002 1.00 53.56 187 GLU A C 1
ATOM 1519 O O . GLU A 1 187 ? 6.411 -9.858 -30.959 1.00 53.56 187 GLU A O 1
ATOM 1524 N N . THR A 1 188 ? 7.626 -8.335 -29.887 1.00 56.78 188 THR A N 1
ATOM 1525 C CA . THR A 1 188 ? 6.971 -8.614 -28.586 1.00 56.78 188 THR A CA 1
ATOM 1526 C C . THR A 1 188 ? 5.470 -8.300 -28.583 1.00 56.78 188 THR A C 1
ATOM 1528 O O . THR A 1 188 ? 4.742 -8.811 -27.738 1.00 56.78 188 THR A O 1
ATOM 1531 N N . ARG A 1 189 ? 4.983 -7.505 -29.548 1.00 53.16 189 ARG A N 1
ATOM 1532 C CA . ARG A 1 189 ? 3.546 -7.258 -29.756 1.00 53.16 189 ARG A CA 1
ATOM 1533 C C . ARG A 1 189 ? 2.816 -8.457 -30.364 1.00 53.16 189 ARG A C 1
ATOM 1535 O O . ARG A 1 189 ? 1.631 -8.613 -30.100 1.00 53.16 189 ARG A O 1
ATOM 1542 N N . VAL A 1 190 ? 3.517 -9.281 -31.144 1.00 51.06 190 VAL A N 1
ATOM 1543 C CA . VAL A 1 190 ? 2.949 -10.435 -31.860 1.00 51.06 190 VAL A CA 1
ATOM 1544 C C . VAL A 1 190 ? 2.616 -11.554 -30.870 1.00 51.06 190 VAL A C 1
ATOM 1546 O O . VAL A 1 190 ? 1.506 -12.067 -30.881 1.00 51.06 190 VAL A O 1
ATOM 1549 N N . TYR A 1 191 ? 3.500 -11.817 -29.903 1.00 50.00 191 TYR A N 1
ATOM 1550 C CA . TYR A 1 191 ? 3.272 -12.825 -28.855 1.00 50.00 191 TYR A CA 1
ATOM 1551 C C . TYR A 1 191 ? 2.114 -12.499 -27.891 1.00 50.00 191 TYR A C 1
ATOM 1553 O O . TYR A 1 191 ? 1.617 -13.390 -27.214 1.00 50.00 191 TYR A O 1
ATOM 1561 N N . LEU A 1 192 ? 1.675 -11.237 -27.809 1.00 50.50 192 LEU A N 1
ATOM 1562 C CA . LEU A 1 192 ? 0.505 -10.837 -27.011 1.00 50.50 192 LEU A CA 1
ATOM 1563 C C . LEU A 1 192 ? -0.825 -11.012 -27.758 1.00 50.50 192 LEU A C 1
ATOM 1565 O O . LEU A 1 192 ? -1.873 -10.904 -27.134 1.00 50.50 192 LEU A O 1
ATOM 1569 N N . GLN A 1 193 ? -0.796 -11.233 -29.075 1.00 46.16 193 GLN A N 1
ATOM 1570 C CA . GLN A 1 193 ? -1.990 -11.507 -29.884 1.00 46.16 193 GLN A CA 1
ATOM 1571 C C . GLN A 1 193 ? -2.268 -13.011 -30.033 1.00 46.16 193 GLN A C 1
ATOM 1573 O O . GLN A 1 193 ? -3.323 -13.378 -30.541 1.00 46.16 193 GLN A O 1
ATOM 1578 N N . GLU A 1 194 ? -1.342 -13.866 -29.587 1.00 40.56 194 GLU A N 1
ATOM 1579 C CA . GLU A 1 194 ? -1.445 -15.332 -29.641 1.00 40.56 194 GLU A CA 1
ATOM 1580 C C . GLU A 1 194 ? -1.853 -15.972 -28.294 1.00 40.56 194 GLU A C 1
ATOM 1582 O O . GLU A 1 194 ? -1.805 -17.194 -28.153 1.00 40.56 194 GLU A O 1
ATOM 1587 N N . ILE A 1 195 ? -2.278 -15.161 -27.315 1.00 41.62 195 ILE A N 1
ATOM 1588 C CA . ILE A 1 195 ? -2.868 -15.582 -26.028 1.00 41.62 195 ILE A CA 1
ATOM 1589 C C . ILE A 1 195 ? -4.290 -15.029 -25.943 1.00 41.62 195 ILE A C 1
ATOM 1591 O O . ILE A 1 195 ? -5.192 -15.788 -25.526 1.00 41.62 195 ILE A O 1
#

Organism: Caerostris extrusa (NCBI:txid172846)

InterPro domains:
  IPR004254 AdipoR/Haemolysin-III-related [PF03006] (30-176)
  IPR004254 AdipoR/Haemolysin-III-related [PTHR20855] (1-170)

pLDDT: mean 91.85, std 11.23, range [40.56, 98.44]

Secondary structure (DSSP, 8-state):
--GGG---TT--S-PPPSB-HHHHHHGGGS--TTHHHHHHHHHHHHHHHHHHHHHS-TTT-SSTTHHHHHHHHHHHHHHHHHHHHHHTTBTT-HHHHHHHHHHHHHHHHHIIIIIHHHHHHHHTTTS-HHHHHHHHHHHHHHHHHHHHHHHS-SSHHHHHHTTHHHHHHHHHHHHHHTSGGG---GGGGTTTT--

=== Feature glossary ===
Each block in this record encodes a different view of the same protein. In brief:

Predicted aligned error. PAE(i, j) answers: if I align the predicted and true structures on residue i, how far off (in Å) do I expect residue j to be? A block-diagonal PAE matrix with low values on the blocks and high values off-diagonal is the signature of a multi-domain protein with confidently predicted domains but uncertain inter-domain orientation.

Contact-map, Ramachandran, and PAE plots. Plot images: a contact map (which residues are close in 3D, as an N×N binary image), a Ramachandran scatter (backbone torsion angles, revealing secondary-structure composition at a glance), and — for AlphaFold structures — a PAE heatmap (pairwise prediction confidence).

Backbone torsions (φ/ψ). φ (phi) and ψ (psi) are the two rotatable backbone dihedrals per residue: φ is the C(i-1)–N–Cα–C torsion, ψ is the N–Cα–C–N(i+1) torsion, both in degrees on (−180°, 180°]. α-helical residues cluster near (−60°, −45°); β-strand residues near (−120°, +130°). A Ramachandran plot is simply a scatter of (φ, ψ) for every residue.

Foldseek 3Di. A 3Di character summarizes, for each residue, the relative orientation of the Cα frame of its nearest spatial neighbor. Because it encodes fold topology rather than chemistry, 3Di alignments detect remote structural similarity that sequence alignment misses.

Radius of gyration, Cα contacts, bounding box. Three whole-structure scalars: the radius of gyration (RMS distance of Cα from centroid, in Å), the count of Cα–Cα contacts (pairs closer than 8 Å and separated by more than four residues in sequence — i.e. tertiary, not local, contacts), and the bounding-box dimensions. Together they distinguish compact globular folds from extended fibres or disordered chains.

Sequence. Sequence gives the chain of amino acids in standard one-letter code (A=alanine, C=cysteine, …, Y=tyrosine), read N→C. It is the only feature that is directly encoded by the gene; all structural features are derived from the folded form of this sequence.

mmCIF coordinates. Atomic coordinates in PDBx/mmCIF format — the same representation the Protein Data Bank distributes. Each line of the _atom_site loop places one backbone atom in Cartesian space (units: ångströms, origin: arbitrary).

Secondary structure (3-state, P-SEA). Three-state secondary structure (P-SEA) collapses the eight DSSP classes into helix (a), strand (b), and coil (c). P-SEA assigns these from Cα geometry alone — distances and angles — without requiring backbone oxygens, so it works on any Cα trace.

InterPro / GO / CATH / organism. Functional annotations link the protein to curated databases. InterPro entries identify conserved domains and families by matching the sequence against member-database signatures (Pfam, PROSITE, CDD, …). Gene Ontology (GO) terms describe molecular function, biological process, and cellular component in a controlled vocabulary. CATH places the structure in a hierarchical fold classification (Class/Architecture/Topology/Homologous-superfamily). The organism is the source species.

B-factor. B-factor (Debye–Waller factor) reflects atomic displacement in the crystal lattice. It is an experimental observable (units Å²), not a prediction; low values mean the atom is pinned down, high values mean it moves or is heterogeneous across the crystal.

Rendered structure images. Structure images are PyMOL renders from six orthogonal camera directions. Cartoon representation draws helices as coils and strands as arrows; sticks shows the backbone as bonds; surface shows the solvent-excluded envelope. Rainbow coloring maps sequence position to hue (blue→red, N→C); chain coloring assigns a distinct color per polypeptide.

Solvent-accessible surface area. Solvent-accessible surface area (SASA) is the area in Å² traced out by the centre of a 1.4 Å probe sphere (a water molecule) rolled over the protein's van der Waals surface (Shrake–Rupley / Lee–Richards construction). Buried residues have near-zero SASA; fully exposed residues can exceed 200 Å². The total SASA scales roughly with the number of surface residues.

Secondary structure (8-state, DSSP). The SS8 string is DSSP's per-residue secondary-structure call. α-helix (H) means an i→i+4 H-bond ladder; β-strand (E) means the residue participates in a β-sheet; 3₁₀ (G) and π (I) are tighter and wider helices; T/S are turns/bends; '-' is loop.

pLDDT. For AlphaFold models, the B-factor field carries pLDDT — the model's own estimate of local accuracy on a 0–100 scale. Regions with pLDDT<50 should be treated as essentially unmodeled; they often correspond to intrinsically disordered segments.

Nearest PDB structures. Nearest PDB neighbors are the top structural matches found by Foldseek when searching this structure against the entire Protein Data Bank. Each hit reports a TM-score (0 to 1; >0.5 almost always implies the same fold) and an E-value. These are *structural* homologs — they may share no detectable 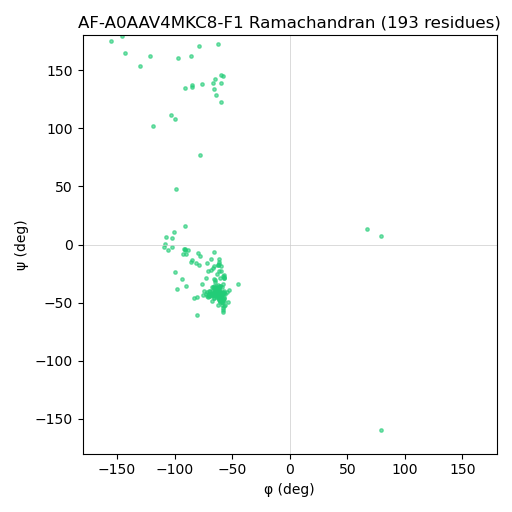sequence similarity.